Protein AF-A0A955XQ42-F1 (afdb_monomer)

Foldseek 3Di:
DDDDPPDPDQPPDLVPPPADFLDKAFFAFADDDFDPPQDWKKKFKWWFAPVLDTHTPLNQIDTDDGDTGMRTDRDDDDPRQWDWAPLRFTKIKIWIWMWRPPPPSRDDDPPIDIQFTWQKTKMAGQAWADLSRDQQSHTDHHTIDIAGPPFASYHFDAADDAQVADWFDFDPACPNRRQFGWPCVPPFQPSTTTKHFPDPPTHGHNQWTWDFDQDPNDTTTITHGAARFQVSHDPPARWTQRRNRSGTGHSDRTHGDSNHPGDSDNHDHPPPPPPPPPDDDDDDDDDDDDDDDDDDDD

Radius of gyration: 24.77 Å; Cα contacts (8 Å, |Δi|>4): 675; chains: 1; bounding box: 100×75×59 Å

pLDDT: mean 84.46, std 15.92, range [34.16, 97.88]

Sequence (298 aa):
MVLALGGCGDALPPSRYAGEVLFSYPDFVLSRRPDEDVTRPRYAVFFAREDGEPVELASSSRPFRPAVGVLNLFSAPPAEALAVSTGGGRYAVGYLKSYDDLDGDGQRDADEPFLGSATQGFLYAPTPLSAETSPFGKPVPAGYHLIRVPPPCTPTPRGDARCGVTLGDACDDDAPCEGGVCLDENPFWRGGYCAIEATPEACAPETGVRVVIERRGVGQALWLRACTTDADCPTTDPHFCDPALGACYPEDGYELDLDRGGPTVLCEDSEDDGGEPGGGPGGGPPPPPPPPPPPPPD

Solvent-accessible surface area (backbone atoms only — not comparable to full-atom values): 17111 Å² total; per-residue (Å²): 138,84,85,80,82,81,76,77,81,72,80,70,58,83,93,65,74,83,59,68,72,68,39,78,41,71,47,34,30,43,78,65,82,75,58,93,85,56,83,39,49,28,34,30,39,29,22,23,27,95,87,52,66,56,47,71,43,66,92,45,42,40,77,63,64,81,44,76,42,68,53,61,38,59,69,78,80,58,76,86,28,49,47,68,28,96,54,68,24,55,33,33,40,32,35,44,33,28,30,36,32,87,85,67,86,66,59,86,56,93,87,40,54,72,47,14,16,32,60,42,27,35,39,36,18,92,49,67,26,47,33,71,20,26,69,29,59,32,55,37,67,54,44,67,40,61,26,62,49,66,31,58,54,56,56,52,53,66,30,81,40,89,64,80,48,66,52,46,41,70,25,93,47,41,78,84,18,61,85,30,39,40,36,45,90,38,90,59,31,62,69,14,27,14,28,33,61,59,50,97,87,43,74,43,29,54,64,19,20,55,44,73,45,76,53,97,90,41,77,44,47,27,31,33,24,40,32,88,41,46,88,62,28,52,83,91,45,69,32,38,34,20,51,56,61,30,23,45,39,60,64,54,52,43,47,39,37,58,84,35,86,53,82,43,52,74,41,37,76,72,77,76,76,74,68,66,75,85,82,74,88,80,79,73,78,76,80,79,78,79,80,79,80,80,79,82,84,132

Nearest PDB structures (foldseek):
  6d7j-assembly1_C  TM=3.684E-01  e=1.194E+00  Parabacteroides merdae CL03T12C32
  3bga-assembly1_B  TM=4.554E-01  e=2.553E+00  Bacteroides thetaiotaomicron VPI-5482
  2yjl-assembly1_A  TM=3.610E-01  e=2.055E+00  Pseudomonas aeruginosa PAO1
  8rkh-assembly1_A  TM=1.792E-01  e=5.587E-01  Mus musculus
  1du3-assembly2_J  TM=3.092E-01  e=6.782E+00  Homo sapiens

Structure (mmCIF, N/CA/C/O backbone):
data_AF-A0A955XQ42-F1
#
_entry.id   AF-A0A955XQ42-F1
#
loop_
_atom_site.group_PDB
_atom_site.id
_atom_site.type_symbol
_atom_site.label_atom_id
_atom_site.label_alt_id
_atom_site.label_comp_id
_atom_site.label_asym_id
_atom_site.label_entity_id
_atom_site.label_seq_id
_atom_site.pdbx_PDB_ins_code
_atom_site.Cartn_x
_atom_site.Cartn_y
_atom_site.Cartn_z
_atom_site.occupancy
_atom_site.B_iso_or_equiv
_atom_site.auth_seq_id
_atom_site.auth_comp_id
_atom_site.auth_asym_id
_atom_site.auth_atom_id
_atom_site.pdbx_PDB_model_num
ATOM 1 N N . MET A 1 1 ? -45.181 -0.253 33.324 1.00 41.88 1 MET A N 1
ATOM 2 C CA . MET A 1 1 ? -43.791 -0.402 33.796 1.00 41.88 1 MET A CA 1
ATOM 3 C C . MET A 1 1 ? -43.022 -1.072 32.669 1.00 41.88 1 MET A C 1
ATOM 5 O O . MET A 1 1 ? -43.210 -2.256 32.442 1.00 41.88 1 MET A O 1
ATOM 9 N N . VAL A 1 2 ? -42.319 -0.274 31.864 1.00 34.16 2 VAL A N 1
ATOM 10 C CA . VAL A 1 2 ? -41.570 -0.724 30.682 1.00 34.16 2 VAL A CA 1
ATOM 11 C C . VAL A 1 2 ? -40.120 -0.894 31.123 1.00 34.16 2 VAL A C 1
ATOM 13 O O . VAL A 1 2 ? -39.501 0.072 31.559 1.00 34.16 2 VAL A O 1
ATOM 16 N N . LEU A 1 3 ? -39.618 -2.126 31.079 1.00 39.00 3 LEU A N 1
ATOM 17 C CA . LEU A 1 3 ? -38.207 -2.443 31.286 1.00 39.00 3 LEU A CA 1
ATOM 18 C C . LEU A 1 3 ? -37.474 -2.184 29.967 1.00 39.00 3 LEU A C 1
ATOM 20 O O . LEU A 1 3 ? -37.591 -2.964 29.026 1.00 39.00 3 LEU A O 1
ATOM 24 N N . ALA A 1 4 ? -36.759 -1.063 29.899 1.00 39.97 4 ALA A N 1
ATOM 25 C CA . ALA A 1 4 ? -35.754 -0.823 28.876 1.00 39.97 4 ALA A CA 1
ATOM 26 C C . ALA A 1 4 ? -34.504 -1.638 29.242 1.00 39.97 4 ALA A C 1
ATOM 28 O O . ALA A 1 4 ? -33.844 -1.354 30.240 1.00 39.97 4 ALA A O 1
ATOM 29 N N . LEU A 1 5 ? -34.209 -2.678 28.462 1.00 44.16 5 LEU A N 1
ATOM 30 C CA . LEU A 1 5 ? -32.923 -3.366 28.506 1.00 44.16 5 LEU A CA 1
ATOM 31 C C . LEU A 1 5 ? -31.923 -2.516 27.715 1.00 44.16 5 LEU A C 1
ATOM 33 O O . LEU A 1 5 ? -31.896 -2.562 26.488 1.00 44.16 5 LEU A O 1
ATOM 37 N N . GLY A 1 6 ? -31.141 -1.707 28.430 1.00 41.75 6 GLY A N 1
ATOM 38 C CA . GLY A 1 6 ? -29.907 -1.133 27.907 1.00 41.75 6 GLY A CA 1
ATOM 39 C C . GLY A 1 6 ? -28.884 -2.251 27.753 1.00 41.75 6 GLY A C 1
ATOM 40 O O . GLY A 1 6 ? -28.310 -2.704 28.739 1.00 41.75 6 GLY A O 1
ATOM 41 N N . GLY A 1 7 ? -28.711 -2.740 26.528 1.00 34.78 7 GLY A N 1
ATOM 42 C CA . GLY A 1 7 ? -27.580 -3.586 26.178 1.00 34.78 7 GLY A CA 1
ATOM 43 C C . GLY A 1 7 ? -26.381 -2.696 25.892 1.00 34.78 7 GLY A C 1
ATOM 44 O O . GLY A 1 7 ? -26.283 -2.150 24.797 1.00 34.78 7 GLY A O 1
ATOM 45 N N . CYS A 1 8 ? -25.490 -2.540 26.869 1.00 41.53 8 CYS A N 1
ATOM 46 C CA . CYS A 1 8 ? -24.109 -2.172 26.581 1.00 41.53 8 CYS A CA 1
ATOM 47 C C . CYS A 1 8 ? -23.517 -3.332 25.774 1.00 41.53 8 CYS A C 1
ATOM 49 O O . CYS A 1 8 ? -23.544 -4.477 26.229 1.00 41.53 8 CYS A O 1
ATOM 51 N N . GLY A 1 9 ? -23.106 -3.065 24.536 1.00 36.19 9 GLY A N 1
ATOM 52 C CA . GLY A 1 9 ? -22.485 -4.062 23.678 1.00 36.19 9 GLY A CA 1
ATOM 53 C C . GLY A 1 9 ? -21.112 -4.419 24.223 1.00 36.19 9 GLY A C 1
ATOM 54 O O . GLY A 1 9 ? -20.145 -3.739 23.908 1.00 36.19 9 GLY A O 1
ATOM 55 N N . ASP A 1 10 ? -21.031 -5.480 25.025 1.00 45.03 10 ASP A N 1
ATOM 56 C CA . ASP A 1 10 ? -19.756 -6.141 25.292 1.00 45.03 10 ASP A CA 1
ATOM 57 C C . ASP A 1 10 ? -19.131 -6.511 23.942 1.00 45.03 10 ASP A C 1
ATOM 59 O O . ASP A 1 10 ? -19.760 -7.201 23.127 1.00 45.03 10 ASP A O 1
ATOM 63 N N . ALA A 1 11 ? -17.902 -6.052 23.700 1.00 42.03 11 ALA A N 1
ATOM 64 C CA . ALA A 1 11 ? -17.116 -6.462 22.549 1.00 42.03 11 ALA A CA 1
ATOM 65 C C . ALA A 1 11 ? -17.050 -7.996 22.540 1.00 42.03 11 ALA A C 1
ATOM 67 O O . ALA A 1 11 ? -16.462 -8.628 23.422 1.00 42.03 11 ALA A O 1
ATOM 68 N N . LEU A 1 12 ? -17.731 -8.615 21.571 1.00 46.03 12 LEU A N 1
ATOM 69 C CA . LEU A 1 12 ? -17.752 -10.066 21.442 1.00 46.03 12 LEU A CA 1
ATOM 70 C C . LEU A 1 12 ? -16.303 -10.572 21.375 1.00 46.03 12 LEU A C 1
ATOM 72 O O . LEU A 1 12 ? -15.505 -10.017 20.615 1.00 46.03 12 LEU A O 1
ATOM 76 N N . PRO A 1 13 ? -15.943 -11.634 22.122 1.00 50.16 13 PRO A N 1
ATOM 77 C CA . PRO A 1 13 ? -14.609 -12.205 22.032 1.00 50.16 13 PRO A CA 1
ATOM 78 C C . PRO A 1 13 ? -14.318 -12.572 20.567 1.00 50.16 13 PRO A C 1
ATOM 80 O O . PRO A 1 13 ? -15.220 -13.068 19.884 1.00 50.16 13 PRO A O 1
ATOM 83 N N . PRO A 1 14 ? -13.081 -12.383 20.070 1.00 51.69 14 PRO A N 1
ATOM 84 C CA . PRO A 1 14 ? -12.730 -12.551 18.654 1.00 51.69 14 PRO A CA 1
ATOM 85 C C . PRO A 1 14 ? -13.053 -13.943 18.082 1.00 51.69 14 PRO A C 1
ATOM 87 O O . PRO A 1 14 ? -13.132 -14.107 16.872 1.00 51.69 14 PRO A O 1
ATOM 90 N N . SER A 1 15 ? -13.318 -14.939 18.933 1.00 45.50 15 SER A N 1
ATOM 91 C CA . SER A 1 15 ? -13.820 -16.262 18.545 1.00 45.50 15 SER A CA 1
ATOM 92 C C . SER A 1 15 ? -15.306 -16.310 18.147 1.00 45.50 15 SER A C 1
ATOM 94 O O . SER A 1 15 ? -15.791 -17.381 17.787 1.00 45.50 15 SER A O 1
ATOM 96 N N . ARG A 1 16 ? -16.052 -15.197 18.229 1.00 52.09 16 ARG A N 1
ATOM 97 C CA . ARG A 1 16 ? -17.489 -15.125 17.897 1.00 52.09 16 ARG A CA 1
ATOM 98 C C . ARG A 1 16 ? -17.851 -14.187 16.746 1.00 52.09 16 ARG A C 1
ATOM 100 O O . ARG A 1 16 ? -19.025 -14.145 16.383 1.00 52.09 16 ARG A O 1
ATOM 107 N N . TYR A 1 17 ? -16.893 -13.491 16.135 1.00 55.53 17 TYR A N 1
ATOM 108 C CA . TYR A 1 17 ? -17.148 -12.866 14.836 1.00 55.53 17 TYR A CA 1
ATOM 109 C C . TYR A 1 17 ? -17.163 -13.965 13.763 1.00 55.53 17 TYR A C 1
ATOM 111 O O . TYR A 1 17 ? -16.128 -14.403 13.277 1.00 55.53 17 TYR A O 1
ATOM 119 N N . ALA A 1 18 ? -18.366 -14.461 13.467 1.00 57.19 18 ALA A N 1
ATOM 120 C CA . ALA A 1 18 ? -18.658 -15.491 12.469 1.00 57.19 18 ALA A CA 1
ATOM 121 C C . ALA A 1 18 ? -19.250 -14.868 11.190 1.00 57.19 18 ALA A C 1
ATOM 123 O O . ALA A 1 18 ? -20.275 -15.322 10.683 1.00 57.19 18 ALA A O 1
ATOM 124 N N . GLY A 1 19 ? -18.654 -13.766 10.727 1.00 77.12 19 GLY A N 1
ATOM 125 C CA . GLY A 1 19 ? -18.989 -13.168 9.436 1.00 77.12 19 GLY A CA 1
ATOM 126 C C . GLY A 1 19 ? -18.302 -13.903 8.287 1.00 77.12 19 GLY A C 1
ATOM 127 O O . GLY A 1 19 ? -17.343 -14.647 8.498 1.00 77.12 19 GLY A O 1
ATOM 128 N N . GLU A 1 20 ? -18.780 -13.673 7.067 1.00 90.44 20 GLU A N 1
ATOM 129 C CA . GLU A 1 20 ? -18.015 -14.013 5.870 1.00 90.44 20 GLU A CA 1
ATOM 130 C C . GLU A 1 20 ? -16.706 -13.216 5.882 1.00 90.44 20 GLU A C 1
ATOM 132 O O . GLU A 1 20 ? -16.701 -12.010 6.135 1.00 90.44 20 GLU A O 1
ATOM 137 N N . VAL A 1 21 ? -15.586 -13.905 5.675 1.00 92.06 21 VAL A N 1
ATOM 138 C CA . VAL A 1 21 ? -14.292 -13.239 5.566 1.00 92.06 21 VAL A CA 1
ATOM 139 C C . VAL A 1 21 ? -14.268 -12.501 4.234 1.00 92.06 21 VAL A C 1
ATOM 141 O O . VAL A 1 21 ? -14.345 -13.128 3.182 1.00 92.06 21 VAL A O 1
ATOM 144 N N . LEU A 1 22 ? -14.162 -11.175 4.284 1.00 94.44 22 LEU A N 1
ATOM 145 C CA . LEU A 1 22 ? -14.036 -10.337 3.091 1.00 94.44 22 LEU A CA 1
ATOM 146 C C . LEU A 1 22 ? -12.595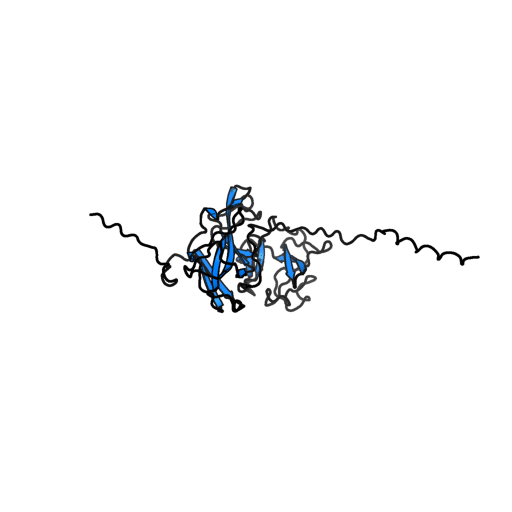 -10.299 2.587 1.00 94.44 22 LEU A C 1
ATOM 148 O O . LEU A 1 22 ? -12.361 -10.054 1.407 1.00 94.44 22 LEU A O 1
ATOM 152 N N . PHE A 1 23 ? -11.637 -10.500 3.493 1.00 93.62 23 PHE A N 1
ATOM 153 C CA . PHE A 1 23 ? -10.218 -10.502 3.185 1.00 93.62 23 PHE A CA 1
ATOM 154 C C . PHE A 1 23 ? -9.430 -11.290 4.230 1.00 93.62 23 PHE A C 1
ATOM 156 O O . PHE A 1 23 ? -9.661 -11.128 5.431 1.00 93.62 23 PHE A O 1
ATOM 163 N N . SER A 1 24 ? -8.483 -12.1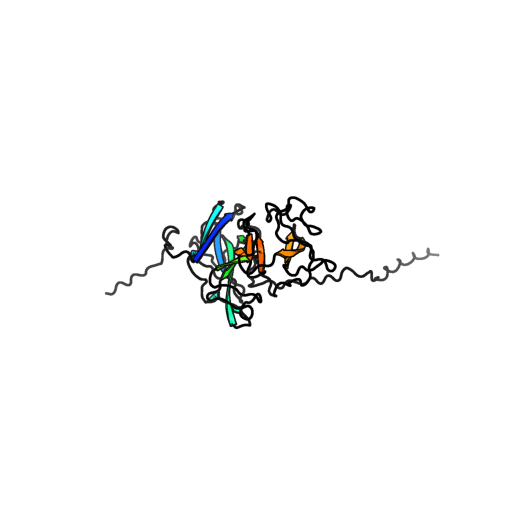06 3.775 1.00 90.81 24 SER A N 1
ATOM 164 C CA . SER A 1 24 ? -7.525 -12.815 4.623 1.00 90.81 24 SER A CA 1
ATOM 165 C C . SER A 1 24 ? -6.119 -12.449 4.198 1.00 90.81 24 SER A C 1
ATOM 167 O O . SER A 1 24 ? -5.806 -12.520 3.014 1.00 90.81 24 SER A O 1
ATOM 169 N N . TYR A 1 25 ? -5.269 -12.144 5.171 1.00 83.44 25 TYR A N 1
ATOM 170 C CA . TYR A 1 25 ? -3.847 -11.954 4.944 1.00 83.44 25 TYR A CA 1
ATOM 171 C C . TYR A 1 25 ? -3.026 -12.908 5.813 1.00 83.44 25 TYR A C 1
ATOM 173 O O . TYR A 1 25 ? -3.110 -12.796 7.043 1.00 83.44 25 TYR A O 1
ATOM 181 N N . PRO A 1 26 ? -2.289 -13.864 5.224 1.00 76.69 26 PRO A N 1
ATOM 182 C CA . PRO A 1 26 ? -1.415 -14.758 5.969 1.00 76.69 26 PRO A CA 1
ATOM 183 C C . PRO A 1 26 ? -0.122 -14.061 6.409 1.00 76.69 26 PRO A C 1
ATOM 185 O O . PRO A 1 26 ? 0.256 -13.018 5.898 1.00 76.69 26 PRO A O 1
ATOM 188 N N . ASP A 1 27 ? 0.562 -14.668 7.372 1.00 63.97 27 ASP A N 1
ATOM 189 C CA . ASP A 1 27 ? 1.948 -14.364 7.721 1.00 63.97 27 ASP A CA 1
ATOM 190 C C . ASP A 1 27 ? 2.273 -12.918 8.149 1.00 63.97 27 ASP A C 1
ATOM 192 O O . ASP A 1 27 ? 3.390 -12.441 7.956 1.00 63.97 27 ASP A O 1
ATOM 196 N N . PHE A 1 28 ? 1.348 -12.223 8.827 1.00 69.62 28 PHE A N 1
ATOM 197 C CA . PHE A 1 28 ? 1.694 -10.949 9.476 1.00 69.62 28 PHE A CA 1
ATOM 198 C C . PHE A 1 28 ? 2.665 -11.188 10.644 1.00 69.62 28 PHE A C 1
ATOM 200 O O . PHE A 1 28 ? 2.448 -12.089 11.460 1.00 69.62 28 PHE A O 1
ATOM 207 N N . VAL A 1 29 ? 3.721 -10.376 10.740 1.00 65.56 29 VAL A N 1
ATOM 208 C CA . VAL A 1 29 ? 4.765 -10.465 11.766 1.00 65.56 29 VAL A CA 1
ATOM 209 C C . VAL A 1 29 ? 4.740 -9.225 12.654 1.00 65.56 29 VAL A C 1
ATOM 211 O O . VAL A 1 29 ? 4.920 -8.087 12.229 1.00 65.56 29 VAL A O 1
ATOM 214 N N . LEU A 1 30 ? 4.586 -9.461 13.950 1.00 66.62 30 LEU A N 1
ATOM 215 C CA . LEU A 1 30 ? 4.751 -8.436 14.975 1.00 66.62 30 LEU A CA 1
ATOM 216 C C . LEU A 1 30 ? 6.184 -8.514 15.513 1.00 66.62 30 LEU A C 1
ATOM 218 O O . LEU A 1 30 ? 6.473 -9.343 16.380 1.00 66.62 30 LEU A O 1
ATOM 222 N N . SER A 1 31 ? 7.094 -7.726 14.932 1.00 65.00 31 SER A N 1
ATOM 223 C CA . SER A 1 31 ? 8.542 -7.968 15.025 1.00 65.00 31 SER A CA 1
ATOM 224 C C . SER A 1 31 ? 9.195 -7.476 16.318 1.00 65.00 31 SER A C 1
ATOM 226 O O . SER A 1 31 ? 10.198 -8.056 16.745 1.00 65.00 31 SER A O 1
ATOM 228 N N . ARG A 1 32 ? 8.626 -6.469 16.995 1.00 71.44 32 ARG A N 1
ATOM 229 C CA . ARG A 1 32 ? 9.173 -5.930 18.252 1.00 71.44 32 ARG A CA 1
ATOM 230 C C . ARG A 1 32 ? 8.192 -5.997 19.403 1.00 71.44 32 ARG A C 1
ATOM 232 O O . ARG A 1 32 ? 6.985 -5.881 19.231 1.00 71.44 32 ARG A O 1
ATOM 239 N N . ARG A 1 33 ? 8.724 -6.201 20.609 1.00 72.62 33 ARG A N 1
ATOM 240 C CA . ARG A 1 33 ? 7.949 -5.910 21.813 1.00 72.62 33 ARG A CA 1
ATOM 241 C C . ARG A 1 33 ? 7.851 -4.391 21.948 1.00 72.62 33 ARG A C 1
ATOM 243 O O . ARG A 1 33 ? 8.863 -3.738 21.711 1.00 72.62 33 ARG A O 1
ATOM 250 N N . PRO A 1 34 ? 6.681 -3.867 22.327 1.00 78.25 34 PRO A N 1
ATOM 251 C CA . PRO A 1 34 ? 6.553 -2.475 22.726 1.00 78.25 34 PRO A CA 1
ATOM 252 C C . PRO A 1 34 ? 7.477 -2.137 23.898 1.00 78.25 34 PRO A C 1
ATOM 254 O O . PRO A 1 34 ? 7.915 -3.045 24.619 1.00 78.25 34 PRO A O 1
ATOM 257 N N . ASP A 1 35 ? 7.739 -0.844 24.077 1.00 82.75 35 ASP A N 1
ATOM 258 C CA . ASP A 1 35 ? 8.504 -0.315 25.205 1.00 82.75 35 ASP A CA 1
ATOM 259 C C . ASP A 1 35 ? 7.877 -0.696 26.559 1.00 82.75 35 ASP A C 1
ATOM 261 O O . ASP A 1 35 ? 6.704 -1.065 26.653 1.00 82.75 35 ASP A O 1
ATOM 265 N N . GLU A 1 36 ? 8.677 -0.657 27.631 1.00 82.44 36 GLU A N 1
ATOM 266 C CA . GLU A 1 36 ? 8.251 -1.110 28.968 1.00 82.44 36 GLU A CA 1
ATOM 267 C C . GLU A 1 36 ? 7.104 -0.278 29.568 1.00 82.44 36 GLU A C 1
ATOM 269 O O . GLU A 1 36 ? 6.421 -0.750 30.479 1.00 82.44 36 GLU A O 1
ATOM 274 N N . ASP A 1 37 ? 6.900 0.947 29.087 1.00 87.25 37 ASP A N 1
ATOM 275 C CA . ASP A 1 37 ? 5.814 1.841 29.486 1.00 87.25 37 ASP A CA 1
ATOM 276 C C . ASP A 1 37 ? 4.496 1.570 28.745 1.00 87.25 37 ASP A C 1
ATOM 278 O O . ASP A 1 37 ? 3.450 2.036 29.197 1.00 87.25 37 ASP A O 1
ATOM 282 N N . VAL A 1 38 ? 4.516 0.760 27.682 1.00 87.81 38 VAL A N 1
ATOM 283 C CA . VAL A 1 38 ? 3.316 0.347 26.951 1.00 87.81 38 VAL A CA 1
ATOM 284 C C . VAL A 1 38 ? 2.593 -0.759 27.713 1.00 87.81 38 VAL A C 1
ATOM 286 O O . VAL A 1 38 ? 3.099 -1.871 27.899 1.00 87.81 38 VAL A O 1
ATOM 289 N N . THR A 1 39 ? 1.367 -0.476 28.146 1.00 90.31 39 THR A N 1
ATOM 290 C CA . THR A 1 39 ? 0.673 -1.338 29.118 1.00 90.31 39 THR A CA 1
ATOM 291 C C . THR A 1 39 ? -0.246 -2.370 28.470 1.00 90.31 39 THR A C 1
ATOM 293 O O . THR A 1 39 ? -0.328 -3.513 28.935 1.00 90.31 39 THR A O 1
ATOM 296 N N . ARG A 1 40 ? -0.941 -1.993 27.395 1.00 93.44 40 ARG A N 1
ATOM 297 C CA . ARG A 1 40 ? -1.947 -2.795 26.691 1.00 93.44 40 ARG A CA 1
ATOM 298 C C . ARG A 1 40 ? -1.826 -2.560 25.184 1.00 93.44 40 ARG A C 1
ATOM 300 O O . ARG A 1 40 ? -2.728 -2.021 24.550 1.00 93.44 40 ARG A O 1
ATOM 307 N N . PRO A 1 41 ? -0.735 -3.038 24.572 1.00 92.94 41 PRO A N 1
ATOM 308 C CA . PRO A 1 41 ? -0.536 -2.874 23.144 1.00 92.94 41 PRO A CA 1
ATOM 309 C C . PRO A 1 41 ? -1.605 -3.632 22.356 1.00 92.94 41 PRO A C 1
ATOM 311 O O . PRO A 1 41 ? -1.872 -4.821 22.590 1.00 92.94 41 PRO A O 1
ATOM 314 N N . ARG A 1 42 ? -2.177 -2.958 21.367 1.00 93.94 42 ARG A N 1
ATOM 315 C CA . ARG A 1 42 ? -3.130 -3.513 20.407 1.00 93.94 42 ARG A CA 1
ATOM 316 C C . ARG A 1 42 ? -2.728 -3.153 18.996 1.00 93.94 42 ARG A C 1
ATOM 318 O O . ARG A 1 42 ? -1.863 -2.312 18.779 1.00 93.94 42 ARG A O 1
ATOM 325 N N . TYR A 1 43 ? -3.353 -3.811 18.034 1.00 93.31 43 TYR A N 1
ATOM 326 C CA . TYR A 1 43 ? -3.312 -3.399 16.642 1.00 93.31 43 TYR A CA 1
ATOM 327 C C . TYR A 1 43 ? -4.690 -3.534 16.006 1.00 93.31 43 TYR A C 1
ATOM 329 O O . TYR A 1 43 ? -5.467 -4.419 16.369 1.00 93.31 43 TYR A O 1
ATOM 337 N N . ALA A 1 44 ? -4.975 -2.663 15.047 1.00 94.69 44 ALA A N 1
ATOM 338 C CA . ALA A 1 44 ? -6.193 -2.672 14.250 1.00 94.69 44 ALA A CA 1
ATOM 339 C C . ALA A 1 44 ? -5.911 -2.084 12.861 1.00 94.69 44 ALA A C 1
ATOM 341 O O . ALA A 1 44 ? -4.858 -1.490 12.614 1.00 94.69 44 ALA A O 1
ATOM 342 N N . VAL A 1 45 ? -6.856 -2.259 11.942 1.00 95.25 45 VAL A N 1
ATOM 343 C CA . VAL A 1 45 ? -6.870 -1.542 10.669 1.00 95.25 45 VAL A CA 1
ATOM 344 C C . VAL A 1 45 ? -7.510 -0.179 10.883 1.00 95.25 45 VAL A C 1
ATOM 346 O O . VAL A 1 45 ? -8.633 -0.081 11.369 1.00 95.25 45 VAL A O 1
ATOM 349 N N . PHE A 1 46 ? -6.800 0.859 10.472 1.00 96.31 46 PHE A N 1
ATOM 350 C CA . PHE A 1 46 ? -7.225 2.249 10.516 1.00 96.31 46 PHE A CA 1
ATOM 351 C C . PHE A 1 46 ? -7.324 2.777 9.093 1.00 96.31 46 PHE A C 1
ATOM 353 O O . PHE A 1 46 ? -6.369 2.642 8.337 1.00 96.31 46 PHE A O 1
ATOM 360 N N . PHE A 1 47 ? -8.443 3.377 8.709 1.00 96.44 47 PHE A N 1
ATOM 361 C CA . PHE A 1 47 ? -8.609 3.978 7.389 1.00 96.44 47 PHE A CA 1
ATOM 362 C C . PHE A 1 47 ? -8.290 5.468 7.421 1.00 96.44 47 PHE A C 1
ATOM 364 O O . PHE A 1 47 ? -8.798 6.183 8.285 1.00 96.44 47 PHE A O 1
ATOM 371 N N . ALA A 1 48 ? -7.460 5.931 6.483 1.00 94.12 48 ALA A N 1
ATOM 372 C CA . ALA A 1 48 ? -7.173 7.353 6.320 1.00 94.12 48 ALA A CA 1
ATOM 373 C C . ALA A 1 48 ? -8.443 8.130 5.970 1.00 94.12 48 ALA A C 1
ATOM 375 O O . ALA A 1 48 ? -9.351 7.629 5.302 1.00 94.12 48 ALA A O 1
ATOM 376 N N . ARG A 1 49 ? -8.459 9.389 6.398 1.00 92.31 49 ARG A N 1
ATOM 377 C CA . ARG A 1 49 ? -9.504 10.363 6.099 1.00 92.31 49 ARG A CA 1
ATOM 378 C C . ARG A 1 49 ? -8.874 11.659 5.621 1.00 92.31 49 ARG A C 1
ATOM 380 O O . ARG A 1 49 ? -7.728 11.960 5.941 1.00 92.31 49 ARG A O 1
ATOM 387 N N . GLU A 1 50 ? -9.660 12.451 4.903 1.00 86.25 50 GLU A N 1
ATOM 388 C CA . GLU A 1 50 ? -9.237 13.768 4.416 1.00 86.25 50 GLU A CA 1
ATOM 389 C C . GLU A 1 50 ? -8.969 14.771 5.550 1.00 86.25 50 GLU A C 1
ATOM 391 O O . GLU A 1 50 ? -8.173 15.688 5.373 1.00 86.25 50 GLU A O 1
ATOM 396 N N . ASP A 1 51 ? -9.601 14.599 6.717 1.00 87.12 51 ASP A N 1
ATOM 397 C CA . ASP A 1 51 ? -9.374 15.440 7.900 1.00 87.12 51 ASP A CA 1
ATOM 398 C C . ASP A 1 51 ? -8.151 15.014 8.734 1.00 87.12 51 ASP A C 1
ATOM 400 O O . ASP A 1 51 ? -7.834 15.670 9.724 1.00 87.12 51 ASP A O 1
ATOM 404 N N . GLY A 1 52 ? -7.447 13.953 8.323 1.00 87.31 52 GLY A N 1
ATOM 405 C CA . GLY A 1 52 ? -6.214 13.467 8.943 1.00 87.31 52 GLY A CA 1
ATOM 406 C C . GLY A 1 52 ? -6.405 12.536 10.144 1.00 87.31 52 GLY A C 1
ATOM 407 O O . GLY A 1 52 ? -5.458 11.837 10.503 1.00 87.31 52 GLY A O 1
ATOM 408 N N . GLU A 1 53 ? -7.607 12.463 10.723 1.00 90.81 53 GLU A N 1
ATOM 409 C CA . GLU A 1 53 ? -7.905 11.587 11.862 1.00 90.81 53 GLU A CA 1
ATOM 410 C C . GLU A 1 53 ? -8.416 10.230 11.378 1.00 90.81 53 GLU A C 1
ATOM 412 O O . GLU A 1 53 ? -9.548 10.142 10.912 1.00 90.81 53 GLU A O 1
ATOM 417 N N . PRO A 1 54 ? -7.637 9.144 11.444 1.00 94.00 54 PRO A N 1
ATOM 418 C CA . PRO A 1 54 ? -8.057 7.886 10.846 1.00 94.00 54 PRO A CA 1
ATOM 419 C C . PRO A 1 54 ? -9.250 7.247 11.580 1.00 94.00 54 PRO A C 1
ATOM 421 O O . PRO A 1 54 ? -9.381 7.371 12.795 1.00 94.00 54 PRO A O 1
ATOM 424 N N . VAL A 1 55 ? -10.088 6.491 10.861 1.00 95.00 55 VAL A N 1
ATOM 425 C CA . VAL A 1 55 ? -11.178 5.705 11.476 1.00 95.00 55 VAL A CA 1
ATOM 426 C C . VAL A 1 55 ? -10.727 4.277 11.728 1.00 95.00 55 VAL A C 1
ATOM 428 O O . VAL A 1 55 ? -10.304 3.583 10.802 1.00 95.00 55 VAL A O 1
ATOM 431 N N . GLU A 1 56 ? -10.872 3.803 12.959 1.00 95.62 56 GLU A N 1
ATOM 432 C CA . GLU A 1 56 ? -10.633 2.403 13.290 1.00 95.62 56 GLU A CA 1
ATOM 433 C C . GLU A 1 56 ? -11.719 1.486 12.705 1.00 95.62 56 GLU A C 1
ATOM 435 O O . GLU A 1 56 ? -12.922 1.710 12.850 1.00 95.62 56 GLU A O 1
ATOM 440 N N . LEU A 1 57 ? -11.304 0.372 12.106 1.00 95.38 57 LEU A N 1
ATOM 441 C CA . LEU A 1 57 ? -12.175 -0.768 11.861 1.00 95.38 57 LEU A CA 1
ATOM 442 C C . LEU A 1 57 ? -12.207 -1.647 13.113 1.00 95.38 57 LEU A C 1
ATOM 444 O O . LEU A 1 57 ? -11.504 -2.656 13.171 1.00 95.38 57 LEU A O 1
ATOM 448 N N . ALA A 1 58 ? -13.051 -1.310 14.088 1.00 92.12 58 ALA A N 1
ATOM 449 C CA . ALA A 1 58 ? -13.089 -1.965 15.406 1.00 92.12 58 ALA A CA 1
ATOM 450 C C . ALA A 1 58 ? -13.122 -3.511 15.352 1.00 92.12 58 ALA A C 1
ATOM 452 O O . ALA A 1 58 ? -12.487 -4.199 16.150 1.00 92.12 58 ALA A O 1
ATOM 453 N N . SER A 1 59 ? -13.793 -4.101 14.351 1.00 90.69 59 SER A N 1
ATOM 454 C CA . SER A 1 59 ? -13.834 -5.567 14.160 1.00 90.69 59 SER A CA 1
ATOM 455 C C . SER A 1 59 ? -12.458 -6.223 13.920 1.00 90.69 59 SER A C 1
ATOM 457 O O . SER A 1 59 ? -12.289 -7.430 14.139 1.00 90.69 59 SER A O 1
ATOM 459 N N . SER A 1 60 ? -11.464 -5.436 13.506 1.00 92.56 60 SER A N 1
ATOM 460 C CA . SER A 1 60 ? -10.083 -5.858 13.265 1.00 92.56 60 SER A CA 1
ATOM 461 C C . SER A 1 60 ? -9.172 -5.727 14.490 1.00 92.56 60 SER A C 1
ATOM 463 O O . SER A 1 60 ? -8.085 -6.294 14.466 1.00 92.56 60 SER A O 1
ATOM 465 N N . SER A 1 61 ? -9.611 -5.063 15.566 1.00 93.06 61 SER A N 1
ATOM 466 C CA . SER A 1 61 ? -8.787 -4.833 16.757 1.00 93.06 61 SER A CA 1
ATOM 467 C C . SER A 1 61 ? -8.408 -6.125 17.471 1.00 93.06 61 SER A C 1
ATOM 469 O O . SER A 1 61 ? -9.258 -6.974 17.774 1.00 93.06 61 SER A O 1
ATOM 471 N N . ARG A 1 62 ? -7.121 -6.289 17.777 1.00 91.06 62 ARG A N 1
ATOM 472 C CA . ARG A 1 62 ? -6.580 -7.454 18.480 1.00 91.06 62 ARG A CA 1
ATOM 473 C C . ARG A 1 62 ? -5.517 -7.027 19.495 1.00 91.06 62 ARG A C 1
ATOM 475 O O . ARG A 1 62 ? -4.749 -6.106 19.225 1.00 91.06 62 ARG A O 1
ATOM 482 N N . PRO A 1 63 ? -5.400 -7.739 20.631 1.00 90.94 63 PRO A N 1
ATOM 483 C CA . PRO A 1 63 ? -4.236 -7.611 21.496 1.00 90.94 63 PRO A CA 1
ATOM 484 C C . PRO A 1 63 ? -2.959 -7.938 20.725 1.00 90.94 63 PRO A C 1
ATOM 486 O O . PRO A 1 63 ? -2.899 -8.944 20.008 1.00 90.94 63 PRO A O 1
ATOM 489 N N . PHE A 1 64 ? -1.927 -7.129 20.920 1.00 87.25 64 PHE A N 1
ATOM 490 C CA . PHE A 1 64 ? -0.621 -7.370 20.338 1.00 87.25 64 PHE A CA 1
ATOM 491 C C . PHE A 1 64 ? -0.001 -8.632 20.944 1.00 87.25 64 PHE A C 1
ATOM 493 O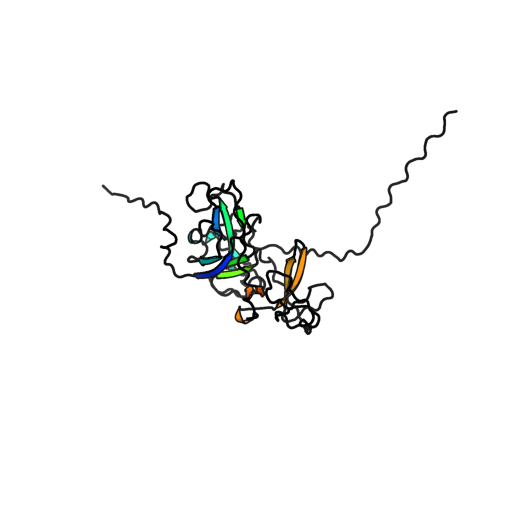 O . PHE A 1 64 ? 0.090 -8.793 22.164 1.00 87.25 64 PHE A O 1
ATOM 500 N N . ARG A 1 65 ? 0.417 -9.563 20.086 1.00 82.81 65 ARG A N 1
ATOM 501 C CA . ARG A 1 65 ? 1.104 -10.795 20.486 1.00 82.81 65 ARG A CA 1
ATOM 502 C C . ARG A 1 65 ? 2.173 -11.108 19.448 1.00 82.81 65 ARG A C 1
ATOM 504 O O . ARG A 1 65 ? 1.779 -11.454 18.341 1.00 82.81 65 ARG A O 1
ATOM 511 N N . PRO A 1 66 ? 3.474 -11.036 19.785 1.00 75.81 66 PRO A N 1
ATOM 512 C CA . PRO A 1 66 ? 4.540 -11.439 18.873 1.00 75.81 66 PRO A CA 1
ATOM 513 C C . PRO A 1 66 ? 4.282 -12.854 18.350 1.00 75.81 66 PRO A C 1
ATOM 515 O O . PRO A 1 66 ? 4.377 -13.828 19.099 1.00 75.81 66 PRO A O 1
ATOM 518 N N . ALA A 1 67 ? 3.858 -12.951 17.096 1.00 75.12 67 ALA A N 1
ATOM 519 C CA . ALA A 1 67 ? 3.467 -14.187 16.444 1.00 75.12 67 ALA A CA 1
ATOM 520 C C . ALA A 1 67 ? 3.365 -13.953 14.938 1.00 75.12 67 ALA A C 1
ATOM 522 O O . ALA A 1 67 ? 3.181 -12.823 14.490 1.00 75.12 67 ALA A O 1
ATOM 523 N N . VAL A 1 68 ? 3.445 -15.057 14.201 1.00 75.69 68 VAL A N 1
ATOM 524 C CA . VAL A 1 68 ? 2.978 -15.145 12.821 1.00 75.69 68 VAL A CA 1
ATOM 525 C C . VAL A 1 68 ? 1.506 -15.537 12.872 1.00 75.69 68 VAL A C 1
ATOM 527 O O . VAL A 1 68 ? 1.140 -16.458 13.613 1.00 75.69 68 VAL A O 1
ATOM 530 N N . GLY A 1 69 ? 0.647 -14.842 12.136 1.00 81.19 69 GLY A N 1
ATOM 531 C CA . GLY A 1 69 ? -0.780 -15.141 12.134 1.00 81.19 69 GLY A CA 1
ATOM 532 C C . GLY A 1 69 ? -1.482 -14.740 10.849 1.00 81.19 69 GLY A C 1
ATOM 533 O O . GLY A 1 69 ? -0.868 -14.242 9.915 1.00 81.19 69 GLY A O 1
ATOM 534 N N . VAL A 1 70 ? -2.797 -14.956 10.829 1.00 85.25 70 VAL A N 1
ATOM 535 C CA . VAL A 1 70 ? -3.670 -14.512 9.739 1.00 85.25 70 VAL A CA 1
ATOM 536 C C . VAL A 1 70 ? -4.517 -13.346 10.234 1.00 85.25 70 VAL A C 1
ATOM 538 O O . VAL A 1 70 ? -5.218 -13.479 11.244 1.00 85.25 70 VAL A O 1
ATOM 541 N N . LEU A 1 71 ? -4.484 -12.221 9.522 1.00 87.75 71 LEU A N 1
ATOM 542 C CA . LEU A 1 71 ? -5.421 -11.121 9.726 1.00 87.75 71 LEU A CA 1
ATOM 543 C C . LEU A 1 71 ? -6.647 -11.350 8.840 1.00 87.75 71 LEU A C 1
ATOM 545 O O . LEU A 1 71 ? -6.539 -11.384 7.619 1.00 87.75 71 LEU A O 1
ATOM 549 N N . ASN A 1 72 ? -7.818 -11.489 9.458 1.00 91.12 72 ASN A N 1
ATOM 550 C CA . ASN A 1 72 ? -9.089 -11.592 8.743 1.00 91.12 72 ASN A CA 1
ATOM 551 C C . ASN A 1 72 ? -9.893 -10.305 8.922 1.00 91.12 72 ASN A C 1
ATOM 553 O O . ASN A 1 72 ? -10.122 -9.873 10.057 1.00 91.12 72 ASN A O 1
ATOM 557 N N . LEU A 1 73 ? -10.358 -9.740 7.810 1.00 92.69 73 LEU A N 1
ATOM 558 C CA . LEU A 1 73 ? -11.285 -8.614 7.777 1.00 92.69 73 LEU A CA 1
ATOM 559 C C . LEU A 1 73 ? -12.678 -9.133 7.420 1.00 92.69 73 LEU A C 1
ATOM 561 O O . LEU A 1 73 ? -12.862 -9.842 6.432 1.00 92.69 73 LEU A O 1
ATOM 565 N N . PHE A 1 74 ? -13.658 -8.782 8.246 1.00 93.12 74 PHE A N 1
ATOM 566 C CA . PHE A 1 74 ? -15.034 -9.293 8.157 1.00 93.12 74 PHE A CA 1
ATOM 567 C C . PHE A 1 74 ? -16.055 -8.216 7.781 1.00 93.12 74 PHE A C 1
ATOM 569 O O . PHE A 1 74 ? -17.220 -8.518 7.542 1.00 93.12 74 PHE A O 1
ATOM 576 N N . SER A 1 75 ? -15.627 -6.958 7.760 1.00 94.81 75 SER A N 1
ATOM 577 C CA . SER A 1 75 ? -16.487 -5.800 7.558 1.00 94.81 75 SER A CA 1
ATOM 578 C C . SER A 1 75 ? -15.816 -4.855 6.582 1.00 94.81 75 SER A C 1
ATOM 580 O O . SER A 1 75 ? -14.600 -4.700 6.628 1.00 94.81 75 SER A O 1
ATOM 582 N N . ALA A 1 76 ? -16.615 -4.224 5.726 1.00 96.56 76 ALA A N 1
ATOM 583 C CA . ALA A 1 76 ? -16.162 -3.110 4.908 1.00 96.56 76 ALA A CA 1
ATOM 584 C C . ALA A 1 76 ? -15.733 -1.920 5.793 1.00 96.56 76 ALA A C 1
ATOM 586 O O . ALA A 1 76 ? -16.170 -1.830 6.948 1.00 96.56 76 ALA A O 1
ATOM 587 N N . PRO A 1 77 ? -14.937 -0.976 5.260 1.00 96.38 77 PRO A N 1
ATOM 588 C CA . PRO A 1 77 ? -14.662 0.280 5.938 1.00 96.38 77 PRO A CA 1
ATOM 589 C C . PRO A 1 77 ? -15.971 1.035 6.216 1.00 96.38 77 PRO A C 1
ATOM 591 O O . PRO A 1 77 ? -16.917 0.939 5.421 1.00 96.38 77 PRO A O 1
ATOM 594 N N . PRO A 1 78 ? -16.037 1.807 7.310 1.00 93.94 78 PRO A N 1
ATOM 595 C CA . PRO A 1 78 ? -17.194 2.643 7.594 1.00 93.94 78 PRO A CA 1
ATOM 596 C C . PRO A 1 78 ? -17.371 3.718 6.507 1.00 93.94 78 PRO A C 1
ATOM 598 O O . PRO A 1 78 ? -16.440 4.056 5.774 1.00 93.94 78 PRO A O 1
ATOM 601 N N . ALA A 1 79 ? -18.589 4.241 6.346 1.00 94.56 79 ALA A N 1
ATOM 602 C CA . ALA A 1 79 ? -18.924 5.093 5.202 1.00 94.56 79 ALA A CA 1
ATOM 603 C C . ALA A 1 79 ? -18.119 6.404 5.176 1.00 94.56 79 ALA A C 1
ATOM 605 O O . ALA A 1 79 ? -17.797 6.901 4.098 1.00 94.56 79 ALA A O 1
ATOM 606 N N . GLU A 1 80 ? -17.788 6.924 6.353 1.00 94.06 80 GLU A N 1
ATOM 607 C CA . GLU A 1 80 ? -16.956 8.098 6.612 1.00 94.06 80 GLU A CA 1
ATOM 608 C C . GLU A 1 80 ? -15.466 7.900 6.290 1.00 94.06 80 GLU A C 1
ATOM 610 O O . GLU A 1 80 ? -14.736 8.885 6.197 1.00 94.06 80 GLU A O 1
ATOM 615 N N . ALA A 1 81 ? -15.022 6.654 6.099 1.00 95.06 81 ALA A N 1
ATOM 616 C CA . ALA A 1 81 ? -13.672 6.320 5.646 1.00 95.06 81 ALA A CA 1
ATOM 617 C C . ALA A 1 81 ? -13.562 6.214 4.113 1.00 95.06 81 ALA A C 1
ATOM 619 O O . ALA A 1 81 ? -12.469 6.027 3.582 1.00 95.06 81 ALA A O 1
ATOM 620 N N . LEU A 1 82 ? -14.685 6.291 3.386 1.00 96.31 82 LEU A N 1
ATOM 621 C CA . LEU A 1 82 ? -14.686 6.218 1.927 1.00 96.31 82 LEU A CA 1
ATOM 622 C C . LEU A 1 82 ? -14.439 7.602 1.319 1.00 96.31 82 LEU A C 1
ATOM 624 O O . LEU A 1 82 ? -15.334 8.449 1.317 1.00 96.31 82 LEU A O 1
ATOM 628 N N . ALA A 1 83 ? -13.263 7.779 0.728 1.00 94.75 83 ALA A N 1
ATOM 629 C CA . ALA A 1 83 ? -12.930 8.903 -0.134 1.00 94.75 83 ALA A CA 1
ATOM 630 C C . ALA A 1 83 ? -13.620 8.783 -1.505 1.00 94.75 83 ALA A C 1
ATOM 632 O O . ALA A 1 83 ? -14.070 7.704 -1.917 1.00 94.75 83 ALA A O 1
ATOM 633 N N . VAL A 1 84 ? -13.696 9.906 -2.222 1.00 95.25 84 VAL A N 1
ATOM 634 C CA . VAL A 1 84 ? -14.194 9.979 -3.601 1.00 95.25 84 VAL A CA 1
ATOM 635 C C . VAL A 1 84 ? -13.064 10.492 -4.485 1.00 95.25 84 VAL A C 1
ATOM 637 O O . VAL A 1 84 ? -12.580 11.601 -4.290 1.00 95.25 84 VAL A O 1
ATOM 640 N N . SER A 1 85 ? -12.637 9.693 -5.459 1.00 93.06 85 SER A N 1
ATOM 641 C CA . SER A 1 85 ? -11.629 10.112 -6.432 1.00 93.06 85 SER A CA 1
ATOM 642 C C . SER A 1 85 ? -12.162 11.237 -7.323 1.00 93.06 85 SER A C 1
ATOM 644 O O . SER A 1 85 ? -13.372 11.421 -7.472 1.00 93.06 85 SER A O 1
ATOM 646 N N . THR A 1 86 ? -11.270 11.942 -8.019 1.00 91.00 86 THR A N 1
ATOM 647 C CA . THR A 1 86 ? -11.649 12.977 -8.998 1.00 91.00 86 THR A CA 1
ATOM 648 C C . THR A 1 86 ? -12.582 12.447 -10.096 1.00 91.00 86 THR A C 1
ATOM 650 O O . THR A 1 86 ? -13.434 13.178 -10.598 1.00 91.00 86 THR A O 1
ATOM 653 N N . GLY A 1 87 ? -12.460 11.163 -10.451 1.00 92.75 87 GLY A N 1
ATOM 654 C CA . GLY A 1 87 ? -13.343 10.486 -11.406 1.00 92.75 87 GLY A CA 1
ATOM 655 C C . GLY A 1 87 ? -14.674 10.001 -10.819 1.00 92.75 87 GLY A C 1
ATOM 656 O O . GLY A 1 87 ? -15.460 9.383 -11.533 1.00 92.75 87 GLY A O 1
ATOM 657 N N . GLY A 1 88 ? -14.944 10.249 -9.534 1.00 95.81 88 GLY A N 1
ATOM 658 C CA . GLY A 1 88 ? -16.184 9.874 -8.847 1.00 95.81 88 GLY A CA 1
ATOM 659 C C . GLY A 1 88 ? -16.212 8.445 -8.292 1.00 95.81 88 GLY A C 1
ATOM 660 O O . GLY A 1 88 ? -17.252 8.005 -7.798 1.00 95.81 88 GLY A O 1
ATOM 661 N N . GLY A 1 89 ? -15.100 7.708 -8.358 1.00 96.81 89 GLY A N 1
ATOM 662 C CA . GLY A 1 89 ? -14.987 6.378 -7.760 1.00 96.81 89 GLY A CA 1
ATOM 663 C C . GLY A 1 89 ? -14.829 6.461 -6.245 1.00 96.81 89 GLY A C 1
ATOM 664 O O . GLY A 1 89 ? -14.151 7.350 -5.739 1.00 96.81 89 GLY A O 1
ATOM 665 N N . ARG A 1 90 ? -15.450 5.539 -5.504 1.00 97.25 90 ARG A N 1
ATOM 666 C CA . ARG A 1 90 ? -15.322 5.479 -4.039 1.00 97.25 90 ARG A CA 1
ATOM 667 C C . ARG A 1 90 ? -14.262 4.466 -3.643 1.00 97.25 90 ARG A C 1
ATOM 669 O O . ARG A 1 90 ? -14.245 3.376 -4.204 1.00 97.25 90 ARG A O 1
ATOM 676 N N . TYR A 1 91 ? -13.432 4.799 -2.664 1.00 97.06 91 TYR A N 1
ATOM 677 C CA . TYR A 1 91 ? -12.394 3.902 -2.156 1.00 97.06 91 TYR A CA 1
ATOM 678 C C . TYR A 1 91 ? -12.020 4.251 -0.714 1.00 97.06 91 TYR A C 1
ATOM 680 O O . TYR A 1 91 ? -12.347 5.333 -0.240 1.00 97.06 91 TYR A O 1
ATOM 688 N N . ALA A 1 92 ? -11.336 3.351 -0.016 1.00 96.69 92 ALA A N 1
ATOM 689 C CA . ALA A 1 92 ? -10.677 3.649 1.254 1.00 96.69 92 ALA A CA 1
ATOM 690 C C . ALA A 1 92 ? -9.246 3.116 1.234 1.00 96.69 92 ALA A C 1
ATOM 692 O O . ALA A 1 92 ? -8.990 2.066 0.641 1.00 96.69 92 ALA A O 1
ATOM 693 N N . VAL A 1 93 ? -8.342 3.812 1.922 1.00 96.06 93 VAL A N 1
ATOM 694 C CA . VAL A 1 93 ? -6.973 3.348 2.161 1.00 96.06 93 VAL A CA 1
ATOM 695 C C . VAL A 1 93 ? -6.810 3.073 3.648 1.00 96.06 93 VAL A C 1
ATOM 697 O O . VAL A 1 93 ? -7.058 3.947 4.475 1.00 96.06 93 VAL A O 1
ATOM 700 N N . GLY A 1 94 ? -6.470 1.833 3.981 1.00 95.06 94 GLY A N 1
ATOM 701 C CA . GLY A 1 94 ? -6.313 1.326 5.335 1.00 95.06 94 GLY A CA 1
ATOM 702 C C . GLY A 1 94 ? -4.864 1.001 5.667 1.00 95.06 94 GLY A C 1
ATOM 703 O O . GLY A 1 94 ? -4.098 0.579 4.807 1.00 95.06 94 GLY A O 1
ATOM 704 N N . TYR A 1 95 ? -4.513 1.132 6.938 1.00 93.19 95 TYR A N 1
ATOM 705 C CA . TYR A 1 95 ? -3.184 0.876 7.481 1.00 93.19 95 TYR A CA 1
ATOM 706 C C . TYR A 1 95 ? -3.336 -0.013 8.700 1.00 93.19 95 TYR A C 1
ATOM 708 O O . TYR A 1 95 ? -4.205 0.221 9.541 1.00 93.19 95 TYR A O 1
ATOM 716 N N . LEU A 1 96 ? -2.479 -1.019 8.821 1.00 92.38 96 LEU A N 1
ATOM 717 C CA . LEU A 1 96 ? -2.356 -1.752 10.070 1.00 92.38 96 LEU A CA 1
ATOM 718 C C . LEU A 1 96 ? -1.523 -0.903 11.034 1.00 92.38 96 LEU A C 1
ATOM 720 O O . LEU A 1 96 ? -0.337 -0.689 10.782 1.00 92.38 96 LEU A O 1
ATOM 724 N N . LYS A 1 97 ? -2.132 -0.417 12.117 1.00 93.12 97 LYS A N 1
ATOM 725 C CA . LYS A 1 97 ? -1.435 0.369 13.144 1.00 93.12 97 LYS A CA 1
ATOM 726 C C . LYS A 1 97 ? -1.550 -0.289 14.504 1.00 93.12 97 LYS A C 1
ATOM 728 O O . LYS A 1 97 ? -2.537 -0.967 14.789 1.00 93.12 97 LYS A O 1
ATOM 733 N N . SER A 1 98 ? -0.544 -0.058 15.339 1.00 93.12 98 SER A N 1
ATOM 734 C CA . SER A 1 98 ? -0.564 -0.400 16.760 1.00 93.12 98 SER A CA 1
ATOM 735 C C . SER A 1 98 ? -0.776 0.834 17.626 1.00 93.12 98 SER A C 1
ATOM 737 O O . SER A 1 98 ? -0.398 1.938 17.241 1.00 93.12 98 SER A O 1
ATOM 739 N N . TYR A 1 99 ? -1.387 0.646 18.788 1.00 94.50 99 TYR A N 1
ATOM 740 C CA . TYR A 1 99 ? -1.676 1.692 19.769 1.00 94.50 99 TYR A CA 1
ATOM 741 C C . TYR A 1 99 ? -1.650 1.104 21.190 1.00 94.50 99 TYR A C 1
ATOM 743 O O . TYR A 1 99 ? -1.717 -0.122 21.341 1.00 94.50 99 TYR A O 1
ATOM 751 N N . ASP A 1 100 ? -1.510 1.956 22.209 1.00 94.75 100 ASP A N 1
ATOM 752 C CA . ASP A 1 100 ? -1.660 1.553 23.617 1.00 94.75 100 ASP A CA 1
ATOM 753 C C . ASP A 1 100 ? -3.089 1.837 24.094 1.00 94.75 100 ASP A C 1
ATOM 755 O O . ASP A 1 100 ? -3.500 2.991 24.119 1.00 94.75 100 ASP A O 1
ATOM 759 N N . ASP A 1 101 ? -3.823 0.783 24.448 1.00 96.25 101 ASP A N 1
ATOM 760 C CA . ASP A 1 101 ? -5.209 0.816 24.944 1.00 96.25 101 ASP A CA 1
ATOM 761 C C . ASP A 1 101 ? -5.201 1.171 26.445 1.00 96.25 101 ASP A C 1
ATOM 763 O O . ASP A 1 101 ? -5.171 0.307 27.332 1.00 96.25 101 ASP A O 1
ATOM 767 N N . LEU A 1 102 ? -5.102 2.467 26.738 1.00 96.12 102 LEU A N 1
ATOM 768 C CA . LEU A 1 102 ? -4.909 3.049 28.064 1.00 96.12 102 LEU A CA 1
ATOM 769 C C . LEU A 1 102 ? -6.143 2.941 28.957 1.00 96.12 102 LEU A C 1
ATOM 771 O O . LEU A 1 102 ? -6.004 3.070 30.180 1.00 96.12 102 LEU A O 1
ATOM 775 N N . ASP A 1 103 ? -7.319 2.639 28.419 1.00 95.94 103 ASP A N 1
ATOM 776 C CA . ASP A 1 103 ? -8.533 2.443 29.210 1.00 95.94 103 ASP A CA 1
ATOM 777 C C . ASP A 1 103 ? -8.997 0.970 29.251 1.00 95.94 103 ASP A C 1
ATOM 779 O O . ASP A 1 103 ? -9.464 0.500 30.296 1.00 95.94 103 ASP A O 1
ATOM 783 N N . GLY A 1 104 ? -8.641 0.156 28.254 1.00 95.19 104 GLY A N 1
ATOM 784 C CA . GLY A 1 104 ? -8.913 -1.281 28.177 1.00 95.19 104 GLY A CA 1
ATOM 785 C C . GLY A 1 104 ? -10.197 -1.646 27.460 1.00 95.19 104 GLY A C 1
ATOM 786 O O . GLY A 1 104 ? -10.650 -2.787 27.624 1.00 95.19 104 GLY A O 1
ATOM 787 N N . ASP A 1 105 ? -10.813 -0.712 26.745 1.00 94.88 105 ASP A N 1
ATOM 788 C CA . ASP A 1 105 ? -12.050 -0.946 26.012 1.00 94.88 105 ASP A CA 1
ATOM 789 C C . ASP A 1 105 ? -11.813 -1.711 24.691 1.00 94.88 105 ASP A C 1
ATOM 791 O O . ASP A 1 105 ? -12.732 -2.318 24.126 1.00 94.88 105 ASP A O 1
ATOM 795 N N . GLY A 1 106 ? -10.551 -1.794 24.259 1.00 93.88 106 GLY A N 1
ATOM 796 C CA . GLY A 1 106 ? -10.122 -2.516 23.076 1.00 93.88 106 GLY A CA 1
ATOM 797 C C . GLY A 1 106 ? -10.254 -1.745 21.766 1.00 93.88 106 GLY A C 1
ATOM 798 O O . GLY A 1 106 ? -10.044 -2.363 20.720 1.00 93.88 106 GLY A O 1
ATOM 799 N N . GLN A 1 107 ? -10.560 -0.457 21.801 1.00 95.19 107 GLN A N 1
ATOM 800 C CA . GLN A 1 107 ? -10.545 0.490 20.689 1.00 95.19 107 GLN A CA 1
ATOM 801 C C . GLN A 1 107 ? -9.513 1.576 20.977 1.00 95.19 107 GLN A C 1
ATOM 803 O O . GLN A 1 107 ? -8.942 1.612 22.057 1.00 95.19 107 GLN A O 1
ATOM 808 N N . ARG A 1 108 ? -9.195 2.381 19.968 1.00 95.50 108 ARG A N 1
ATOM 809 C CA . ARG A 1 108 ? -8.291 3.510 20.121 1.00 95.50 108 ARG A CA 1
ATOM 810 C C . ARG A 1 108 ? -9.074 4.784 20.433 1.00 95.50 108 ARG A C 1
ATOM 812 O O . ARG A 1 108 ? -9.827 5.257 19.577 1.00 95.50 108 ARG A O 1
ATOM 819 N N . ASP A 1 109 ? -8.781 5.404 21.567 1.00 95.31 109 ASP A N 1
ATOM 820 C CA . ASP A 1 109 ? -9.231 6.758 21.894 1.00 95.31 109 ASP A CA 1
ATOM 821 C C . ASP A 1 109 ? -8.301 7.852 21.331 1.00 95.31 109 ASP A C 1
ATOM 823 O O . ASP A 1 109 ? -7.161 7.624 20.917 1.00 95.31 109 ASP A O 1
ATOM 827 N N . ALA A 1 110 ? -8.796 9.092 21.272 1.00 92.88 110 ALA A N 1
ATOM 828 C CA . ALA A 1 110 ? -8.057 10.210 20.676 1.00 92.88 110 ALA A CA 1
ATOM 829 C C . ALA A 1 110 ? -6.777 10.583 21.452 1.00 92.88 110 ALA A C 1
ATOM 831 O O . ALA A 1 110 ? -5.820 11.076 20.853 1.00 92.88 110 ALA A O 1
ATOM 832 N N . ASP A 1 111 ? -6.756 10.370 22.769 1.00 94.00 111 ASP A N 1
ATOM 833 C CA . ASP A 1 111 ? -5.606 10.614 23.646 1.00 94.00 111 ASP A CA 1
ATOM 834 C C . ASP A 1 111 ? -4.639 9.426 23.738 1.00 94.00 111 ASP A C 1
ATOM 836 O O . ASP A 1 111 ? -3.550 9.561 24.301 1.00 94.00 111 ASP A O 1
ATOM 840 N N . GLU A 1 112 ? -4.981 8.291 23.133 1.00 95.00 112 GLU A N 1
ATOM 841 C CA . GLU A 1 112 ? -4.116 7.122 23.105 1.00 95.00 112 GLU A CA 1
ATOM 842 C C . GLU A 1 112 ? -3.041 7.247 22.018 1.00 95.00 112 GLU A C 1
ATOM 844 O O . GLU A 1 112 ? -3.323 7.608 20.870 1.00 95.00 112 GLU A O 1
ATOM 849 N N . PRO A 1 113 ? -1.768 6.956 22.320 1.00 92.50 113 PRO A N 1
ATOM 850 C CA . PRO A 1 113 ? -0.697 7.088 21.345 1.00 92.50 113 PRO A CA 1
ATOM 851 C C . PRO A 1 113 ? -0.753 5.962 20.309 1.00 92.50 113 PRO A C 1
ATOM 853 O O . PRO A 1 113 ? -1.052 4.808 20.615 1.00 92.50 113 PRO A O 1
ATOM 856 N N . PHE A 1 114 ? -0.452 6.286 19.047 1.00 93.75 114 PHE A N 1
ATOM 857 C CA . PHE A 1 114 ? -0.034 5.242 18.110 1.00 93.75 114 PHE A CA 1
ATOM 858 C C . PHE A 1 114 ? 1.364 4.796 18.524 1.00 93.75 114 PHE A C 1
ATOM 860 O O . PHE A 1 114 ? 2.198 5.631 18.866 1.00 93.75 114 PHE A O 1
ATOM 867 N N . LEU A 1 115 ? 1.598 3.492 18.482 1.00 91.62 115 LEU A N 1
ATOM 868 C CA . LEU A 1 115 ? 2.914 2.914 18.711 1.00 91.62 115 LEU A CA 1
ATOM 869 C C . LEU A 1 115 ? 3.634 2.864 17.367 1.00 91.62 115 LEU A C 1
ATOM 871 O O . LEU A 1 115 ? 4.603 3.575 17.173 1.00 91.62 115 LEU A O 1
ATOM 875 N N . GLY A 1 116 ? 3.059 2.190 16.370 1.00 89.69 116 GLY A N 1
ATOM 876 C CA . GLY A 1 116 ? 3.619 2.206 15.023 1.00 89.69 116 GLY A CA 1
ATOM 877 C C . GLY A 1 116 ? 2.695 1.679 13.933 1.00 89.69 116 GLY A C 1
ATOM 878 O O . GLY A 1 116 ? 1.479 1.570 14.124 1.00 89.69 116 GLY A O 1
ATOM 879 N N . SER A 1 117 ? 3.256 1.368 12.766 1.00 89.69 117 SER A N 1
ATOM 880 C CA . SER A 1 117 ? 2.496 1.049 11.550 1.00 89.69 117 SER A CA 1
ATOM 881 C C . SER A 1 117 ? 3.225 0.081 10.630 1.00 89.69 117 SER A C 1
ATOM 883 O O . SER A 1 117 ? 4.450 0.084 10.540 1.00 89.69 117 SER A O 1
ATOM 885 N N . ALA A 1 118 ? 2.450 -0.720 9.902 1.00 87.88 118 ALA A N 1
ATOM 886 C CA . ALA A 1 118 ? 2.977 -1.560 8.838 1.00 87.88 118 ALA A CA 1
ATOM 887 C C . ALA A 1 118 ? 3.370 -0.734 7.600 1.00 87.88 118 ALA A C 1
ATOM 889 O O . ALA A 1 118 ? 2.862 0.370 7.380 1.00 87.88 118 ALA A O 1
ATOM 890 N N . THR A 1 119 ? 4.271 -1.298 6.792 1.00 80.69 119 THR A N 1
ATOM 891 C CA . THR A 1 119 ? 4.763 -0.752 5.507 1.00 80.69 119 THR A CA 1
ATOM 892 C C . THR A 1 119 ? 3.863 -1.081 4.314 1.00 80.69 119 THR A C 1
ATOM 894 O O . THR A 1 119 ? 4.017 -0.534 3.220 1.00 80.69 119 THR A O 1
ATOM 897 N N . GLN A 1 120 ? 2.898 -1.964 4.536 1.00 87.38 120 GLN A N 1
ATOM 898 C CA . GLN A 1 120 ? 1.841 -2.311 3.606 1.00 87.38 120 GLN A CA 1
ATOM 899 C C . GLN A 1 120 ? 0.491 -2.009 4.261 1.00 87.38 120 GLN A C 1
ATOM 901 O O . GLN A 1 120 ? 0.352 -1.925 5.486 1.00 87.38 120 GLN A O 1
ATOM 906 N N . GLY A 1 121 ? -0.517 -1.808 3.429 1.00 92.00 121 GLY A N 1
ATOM 907 C CA . GLY A 1 121 ? -1.857 -1.436 3.841 1.00 92.00 121 GLY A CA 1
ATOM 908 C C . GLY A 1 121 ? -2.903 -2.136 3.001 1.00 92.00 121 GLY A C 1
ATOM 909 O O . GLY A 1 121 ? -2.657 -3.187 2.409 1.00 92.00 121 GLY A O 1
ATOM 910 N N . PHE A 1 122 ? -4.086 -1.542 2.977 1.00 94.25 122 PHE A N 1
ATOM 911 C CA . PHE A 1 122 ? -5.256 -2.088 2.318 1.00 94.25 122 PHE A CA 1
ATOM 912 C C . PHE A 1 122 ? -5.874 -1.022 1.430 1.00 94.25 122 PHE A C 1
ATOM 914 O O . PHE A 1 122 ? -6.110 0.099 1.870 1.00 94.25 122 PHE A O 1
ATOM 921 N N . LEU A 1 123 ? -6.209 -1.388 0.205 1.00 96.38 123 LEU A N 1
ATOM 922 C CA . LEU A 1 123 ? -7.125 -0.633 -0.628 1.00 96.38 123 LEU A CA 1
ATOM 923 C C . LEU A 1 123 ? -8.476 -1.334 -0.596 1.00 96.38 123 LEU A C 1
ATOM 925 O O . LEU A 1 123 ? -8.559 -2.531 -0.851 1.00 96.38 123 LEU A O 1
ATOM 929 N N . TYR A 1 124 ? -9.540 -0.597 -0.306 1.00 97.75 124 TYR A N 1
ATOM 930 C CA . TYR A 1 124 ? -10.899 -1.110 -0.413 1.00 97.75 124 TYR A CA 1
ATOM 931 C C . TYR A 1 124 ? -11.677 -0.355 -1.482 1.00 97.75 124 TYR A C 1
ATOM 933 O O . TYR A 1 124 ? -11.778 0.870 -1.423 1.00 97.75 124 TYR A O 1
ATOM 941 N N . ALA A 1 125 ? -12.289 -1.089 -2.409 1.00 97.88 125 ALA A N 1
ATOM 942 C CA . ALA A 1 125 ? -13.217 -0.551 -3.395 1.00 97.88 125 ALA A CA 1
ATOM 943 C C . ALA A 1 125 ? -14.592 -1.237 -3.253 1.00 97.88 125 ALA A C 1
ATOM 945 O O . ALA A 1 125 ? -14.700 -2.442 -3.475 1.00 97.88 125 ALA A O 1
ATOM 946 N N . PRO A 1 126 ? -15.681 -0.517 -2.916 1.00 97.88 126 PRO A N 1
ATOM 947 C CA . PRO A 1 126 ? -17.009 -1.122 -2.772 1.00 97.88 126 PRO A CA 1
ATOM 948 C C . PRO A 1 126 ? -17.574 -1.651 -4.100 1.00 97.88 126 PRO A C 1
ATOM 950 O O . PRO A 1 126 ? -18.415 -2.546 -4.107 1.00 97.88 126 PRO A O 1
ATOM 953 N N . THR A 1 127 ? -17.128 -1.096 -5.226 1.00 97.75 127 THR A N 1
ATOM 954 C CA . THR A 1 127 ? -17.472 -1.520 -6.587 1.00 97.75 127 THR A CA 1
ATOM 955 C C . THR A 1 127 ? -16.212 -1.489 -7.446 1.00 97.75 127 THR A C 1
ATOM 957 O O . THR A 1 127 ? -15.307 -0.722 -7.118 1.00 97.75 127 THR A O 1
ATOM 960 N N . PRO A 1 128 ? -16.145 -2.242 -8.560 1.00 97.56 128 PRO A N 1
ATOM 961 C CA . PRO A 1 128 ? -14.999 -2.166 -9.458 1.00 97.56 128 PRO A CA 1
ATOM 962 C C . PRO A 1 128 ? -14.806 -0.731 -9.960 1.00 97.56 128 PRO A C 1
ATOM 964 O O . PRO A 1 128 ? -15.774 -0.081 -10.361 1.00 97.56 128 PRO A O 1
ATOM 967 N N . LEU A 1 129 ? -13.568 -0.249 -9.932 1.00 97.19 129 LEU A N 1
ATOM 968 C CA . LEU A 1 129 ? -13.167 1.063 -10.424 1.00 97.19 129 LEU A CA 1
ATOM 969 C C . LEU A 1 129 ? -12.491 0.893 -11.784 1.00 97.19 129 LEU A C 1
ATOM 971 O O . LEU A 1 129 ? -11.610 0.048 -11.944 1.00 97.19 129 LEU A O 1
ATOM 975 N N . SER A 1 130 ? -12.881 1.702 -12.766 1.00 96.12 130 SER A N 1
ATOM 976 C CA . SER A 1 130 ? -12.107 1.857 -13.999 1.00 96.12 130 SER A CA 1
ATOM 977 C C . SER A 1 130 ? -10.854 2.700 -13.745 1.00 96.12 130 SER A C 1
ATOM 979 O O . SER A 1 130 ? -10.735 3.335 -12.695 1.00 96.12 130 SER A O 1
ATOM 981 N N . ALA A 1 131 ? -9.948 2.760 -14.725 1.00 93.50 131 ALA A N 1
ATOM 982 C CA . ALA A 1 131 ? -8.771 3.624 -14.660 1.00 93.50 131 ALA A CA 1
ATOM 983 C C . ALA A 1 131 ? -9.140 5.098 -14.417 1.00 93.50 131 ALA A C 1
ATOM 985 O O . ALA A 1 131 ? -8.478 5.771 -13.637 1.00 93.50 131 ALA A O 1
ATOM 986 N N . GLU A 1 132 ? -10.228 5.579 -15.021 1.00 94.19 132 GLU A N 1
ATOM 987 C CA . GLU A 1 132 ? -10.702 6.961 -14.892 1.00 94.19 132 GLU A CA 1
ATOM 988 C C . GLU A 1 132 ? -11.280 7.260 -13.504 1.00 94.19 132 GLU A C 1
ATOM 990 O O . GLU A 1 132 ? -11.159 8.375 -13.007 1.00 94.19 132 GLU A O 1
ATOM 995 N N . THR A 1 133 ? -11.926 6.273 -12.878 1.00 95.69 133 THR A N 1
ATOM 996 C CA . THR A 1 133 ? -12.552 6.421 -11.551 1.00 95.69 133 THR A CA 1
ATOM 997 C C . THR A 1 133 ? -11.635 6.022 -10.397 1.00 95.69 133 THR A C 1
ATOM 999 O O . THR A 1 133 ? -11.976 6.238 -9.237 1.00 95.69 133 THR A O 1
ATOM 1002 N N . SER A 1 134 ? -10.486 5.423 -10.682 1.00 93.81 134 SER A N 1
ATOM 1003 C CA . SER A 1 134 ? -9.507 5.030 -9.675 1.00 93.81 134 SER A CA 1
ATOM 1004 C C . SER A 1 134 ? -8.590 6.204 -9.333 1.00 93.81 134 SER A C 1
ATOM 1006 O O . SER A 1 134 ? -8.139 6.897 -10.248 1.00 93.81 134 SER A O 1
ATOM 1008 N N . PRO A 1 135 ? -8.252 6.422 -8.050 1.00 90.19 135 PRO A N 1
ATOM 1009 C CA . PRO A 1 135 ? -7.285 7.454 -7.670 1.00 90.19 135 PRO A CA 1
ATOM 1010 C C . PRO A 1 135 ? -5.875 7.182 -8.227 1.00 90.19 135 PRO A C 1
ATOM 1012 O O . PRO A 1 135 ? -5.069 8.098 -8.307 1.00 90.19 135 PRO A O 1
ATOM 1015 N N . PHE A 1 136 ? -5.589 5.952 -8.665 1.00 91.31 136 PHE A N 1
ATOM 1016 C CA . PHE A 1 136 ? -4.265 5.535 -9.140 1.00 91.31 136 PHE A CA 1
ATOM 1017 C C . PHE A 1 136 ? -4.152 5.487 -10.670 1.00 91.31 136 PHE A C 1
ATOM 1019 O O . PHE A 1 136 ? -3.138 5.046 -11.212 1.00 91.31 136 PHE A O 1
ATOM 1026 N N . GLY A 1 137 ? -5.207 5.885 -11.394 1.00 90.44 137 GLY A N 1
ATOM 1027 C CA . GLY A 1 137 ? -5.235 5.824 -12.859 1.00 90.44 137 GLY A CA 1
ATOM 1028 C C . GLY A 1 137 ? -5.236 4.396 -13.422 1.00 90.44 137 GLY A C 1
ATOM 1029 O O . GLY A 1 137 ? -4.863 4.184 -14.577 1.00 90.44 137 GLY A O 1
ATOM 1030 N N . LYS A 1 138 ? -5.605 3.396 -12.609 1.00 91.50 138 LYS A N 1
ATOM 1031 C CA . LYS A 1 138 ? -5.583 1.964 -12.956 1.00 91.50 138 LYS A CA 1
ATOM 1032 C C . LYS A 1 138 ? -6.876 1.274 -12.527 1.00 91.50 138 LYS A C 1
ATOM 1034 O O . LYS A 1 138 ? -7.436 1.670 -11.508 1.00 91.50 138 LYS A O 1
ATOM 1039 N N . PRO A 1 139 ? -7.366 0.262 -13.264 1.00 94.25 139 PRO A N 1
ATOM 1040 C CA . PRO A 1 139 ? -8.533 -0.494 -12.831 1.00 94.25 139 PRO A CA 1
ATOM 1041 C C . PRO A 1 139 ? -8.291 -1.157 -11.471 1.00 94.25 139 PRO A C 1
ATOM 1043 O O . PRO A 1 139 ? -7.231 -1.737 -11.254 1.00 94.25 139 PRO A O 1
ATOM 1046 N N . VAL A 1 140 ? -9.281 -1.097 -10.582 1.00 95.25 140 VAL A N 1
ATOM 1047 C CA . VAL A 1 140 ? -9.240 -1.746 -9.264 1.00 95.25 140 VAL A CA 1
ATOM 1048 C C . VAL A 1 140 ? -10.481 -2.626 -9.135 1.00 95.25 140 VAL A C 1
ATOM 1050 O O . VAL A 1 140 ? -11.596 -2.106 -9.239 1.00 95.25 140 VAL A O 1
ATOM 1053 N N . PRO A 1 141 ? -10.351 -3.947 -8.933 1.00 95.31 141 PRO A N 1
ATOM 1054 C CA . PRO A 1 141 ? -11.514 -4.798 -8.699 1.00 95.31 141 PRO A CA 1
ATOM 1055 C C . PRO A 1 141 ? -12.260 -4.407 -7.412 1.00 95.31 141 PRO A C 1
ATOM 1057 O O . PRO A 1 141 ? -11.709 -3.755 -6.531 1.00 95.31 141 PRO A O 1
ATOM 1060 N N . ALA A 1 142 ? -13.517 -4.827 -7.267 1.00 97.06 142 ALA A N 1
ATOM 1061 C CA . ALA A 1 142 ? -14.218 -4.656 -5.993 1.00 97.06 142 ALA A CA 1
ATOM 1062 C C . ALA A 1 142 ? -13.572 -5.500 -4.882 1.00 97.06 142 ALA A C 1
ATOM 1064 O O . ALA A 1 142 ? -13.033 -6.571 -5.154 1.00 97.06 142 ALA A O 1
ATOM 1065 N N . GLY A 1 143 ? -13.707 -5.048 -3.638 1.00 97.19 143 GLY A N 1
ATOM 1066 C CA . GLY A 1 143 ? -13.216 -5.728 -2.445 1.00 97.19 143 GLY A CA 1
ATOM 1067 C C . GLY A 1 143 ? -11.949 -5.104 -1.872 1.00 97.19 143 GLY A C 1
ATOM 1068 O O . GLY A 1 143 ? -11.627 -3.945 -2.141 1.00 97.19 143 GLY A O 1
ATOM 1069 N N . TYR A 1 144 ? -11.282 -5.883 -1.028 1.00 96.56 144 TYR A N 1
ATOM 1070 C CA . TYR A 1 144 ? -10.001 -5.544 -0.425 1.00 96.56 144 TYR A CA 1
ATOM 1071 C C . TYR A 1 144 ? -8.845 -6.005 -1.304 1.00 96.56 144 TYR A C 1
ATOM 1073 O O . TYR A 1 144 ? -8.882 -7.103 -1.853 1.00 96.56 144 TYR A O 1
ATOM 1081 N N . HIS A 1 145 ? -7.806 -5.183 -1.349 1.00 95.00 145 HIS A N 1
ATOM 1082 C CA . HIS A 1 145 ? -6.542 -5.453 -2.016 1.00 95.00 145 HIS A CA 1
ATOM 1083 C C . HIS A 1 145 ? -5.401 -5.033 -1.110 1.00 95.00 145 HIS A C 1
ATOM 1085 O O . HIS A 1 145 ? -5.534 -4.072 -0.347 1.00 95.00 145 HIS A O 1
ATOM 1091 N N . LEU A 1 146 ? -4.274 -5.718 -1.224 1.00 92.50 146 LEU A N 1
ATOM 1092 C CA . LEU A 1 146 ? -3.043 -5.260 -0.603 1.00 92.50 146 LEU A CA 1
ATOM 1093 C C . LEU A 1 146 ? -2.433 -4.152 -1.433 1.00 92.50 146 LEU A C 1
ATOM 1095 O O . LEU A 1 146 ? -2.506 -4.176 -2.658 1.00 92.50 146 LEU A O 1
ATOM 1099 N N . ILE A 1 147 ? -1.826 -3.195 -0.751 1.00 93.19 147 ILE A N 1
ATOM 1100 C CA . ILE A 1 147 ? -1.045 -2.137 -1.380 1.00 93.19 147 ILE A CA 1
ATOM 1101 C C . ILE A 1 147 ? 0.167 -1.827 -0.514 1.00 93.19 147 ILE A C 1
ATOM 1103 O O . ILE A 1 147 ? 0.142 -1.990 0.710 1.00 93.19 147 ILE A O 1
ATOM 1107 N N . ARG A 1 148 ? 1.210 -1.293 -1.128 1.00 89.19 148 ARG A N 1
ATOM 1108 C CA . ARG A 1 148 ? 2.256 -0.569 -0.427 1.00 89.19 148 ARG A CA 1
ATOM 1109 C C . ARG A 1 148 ? 1.703 0.759 0.072 1.00 89.19 148 ARG A C 1
ATOM 1111 O O . ARG A 1 148 ? 0.936 1.429 -0.623 1.00 89.19 148 ARG A O 1
ATOM 1118 N N . VAL A 1 149 ? 2.115 1.147 1.277 1.00 86.56 149 VAL A N 1
ATOM 1119 C CA . VAL A 1 149 ? 1.742 2.439 1.849 1.00 86.56 149 VAL A CA 1
ATOM 1120 C C . VAL A 1 149 ? 2.955 3.324 2.152 1.00 86.56 149 VAL A C 1
ATOM 1122 O O . VAL A 1 149 ? 4.009 2.806 2.529 1.00 86.56 149 VAL A O 1
ATOM 1125 N N . PRO A 1 150 ? 2.795 4.654 2.049 1.00 85.06 150 PRO A N 1
ATOM 1126 C CA . PRO A 1 150 ? 1.658 5.329 1.414 1.00 85.06 150 PRO A CA 1
ATOM 1127 C C . PRO A 1 150 ? 1.639 5.070 -0.108 1.00 85.06 150 PRO A C 1
ATOM 1129 O O . PRO A 1 150 ? 2.700 4.916 -0.716 1.00 85.06 150 PRO A O 1
ATOM 1132 N N .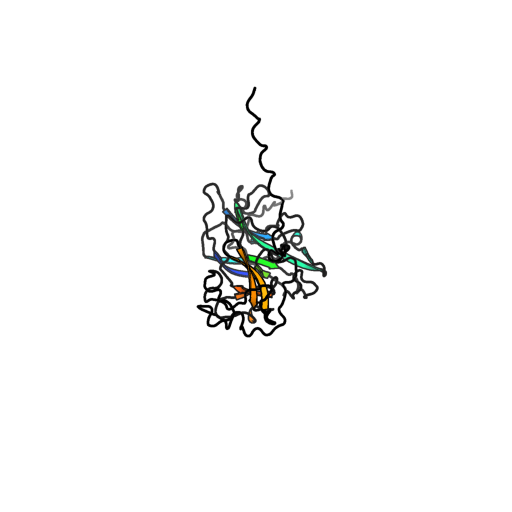 PRO A 1 151 ? 0.455 4.963 -0.739 1.00 88.88 151 PRO A N 1
ATOM 1133 C CA . PRO A 1 151 ? 0.392 4.852 -2.190 1.00 88.88 151 PRO A CA 1
ATOM 1134 C C . PRO A 1 151 ? 0.743 6.206 -2.833 1.00 88.88 151 PRO A C 1
ATOM 1136 O O . PRO A 1 151 ? 0.529 7.251 -2.211 1.00 88.88 151 PRO A O 1
ATOM 1139 N N . PRO A 1 152 ? 1.243 6.227 -4.079 1.00 88.50 152 PRO A N 1
ATOM 1140 C CA . PRO A 1 152 ? 1.546 7.480 -4.761 1.00 88.50 152 PRO A CA 1
ATOM 1141 C C . PRO A 1 152 ? 0.260 8.255 -5.085 1.00 88.50 152 PRO A C 1
ATOM 1143 O O . PRO A 1 152 ? -0.740 7.664 -5.500 1.00 88.50 152 PRO A O 1
ATOM 1146 N N . CYS A 1 153 ? 0.288 9.585 -4.944 1.00 84.75 153 CYS A N 1
ATOM 1147 C CA . CYS A 1 153 ? -0.828 10.450 -5.354 1.00 84.75 153 CYS A CA 1
ATOM 1148 C C . CYS A 1 153 ? -0.963 10.593 -6.877 1.00 84.75 153 CYS A C 1
ATOM 1150 O O . CYS A 1 153 ? -1.996 11.047 -7.373 1.00 84.75 153 CYS A O 1
ATOM 1152 N N . THR A 1 154 ? 0.067 10.212 -7.634 1.00 84.50 154 THR A N 1
ATOM 1153 C CA . THR A 1 154 ? 0.062 10.255 -9.097 1.00 84.50 154 THR A CA 1
ATOM 1154 C C . THR A 1 154 ? 0.214 8.856 -9.694 1.00 84.50 154 THR A C 1
ATOM 1156 O O . THR A 1 154 ? 0.859 7.989 -9.096 1.00 84.50 154 THR A O 1
ATOM 1159 N N . PRO A 1 155 ? -0.371 8.597 -10.880 1.00 85.75 155 PRO A N 1
ATOM 1160 C CA . PRO A 1 155 ? -0.184 7.324 -11.558 1.00 85.75 155 PRO A CA 1
ATOM 1161 C C . PRO A 1 155 ? 1.295 7.038 -11.817 1.00 85.75 155 PRO A C 1
ATOM 1163 O O . PRO A 1 155 ? 2.016 7.854 -12.391 1.00 85.75 155 PRO A O 1
ATOM 1166 N N . THR A 1 156 ? 1.730 5.839 -11.445 1.00 87.19 156 THR A N 1
ATOM 1167 C CA . THR A 1 156 ? 3.111 5.395 -11.635 1.00 87.19 156 THR A CA 1
ATOM 1168 C C . THR A 1 156 ? 3.488 5.349 -13.125 1.00 87.19 156 THR A C 1
ATOM 1170 O O . THR A 1 156 ? 2.767 4.700 -13.898 1.00 87.19 156 THR A O 1
ATOM 1173 N N . PRO A 1 157 ? 4.615 5.962 -13.545 1.00 90.44 157 PRO A N 1
ATOM 1174 C CA . PRO A 1 157 ? 5.070 5.926 -14.933 1.00 90.44 157 PRO A CA 1
ATOM 1175 C C . PRO A 1 157 ? 5.266 4.500 -15.461 1.00 90.44 157 PRO A C 1
ATOM 1177 O O . PRO A 1 157 ? 5.731 3.615 -14.737 1.00 90.44 157 PRO A O 1
ATOM 1180 N N . ARG A 1 158 ? 4.946 4.295 -16.743 1.00 92.81 158 ARG A N 1
ATOM 1181 C CA . ARG A 1 158 ? 5.214 3.064 -17.503 1.00 92.81 158 ARG A CA 1
ATOM 1182 C C . ARG A 1 158 ? 6.307 3.310 -18.533 1.00 92.81 158 ARG A C 1
ATOM 1184 O O . ARG A 1 158 ? 6.379 4.407 -19.081 1.00 92.81 158 ARG A O 1
ATOM 1191 N N . GLY A 1 159 ? 7.131 2.297 -18.780 1.00 92.44 159 GLY A N 1
ATOM 1192 C CA . GLY A 1 159 ? 8.090 2.343 -19.877 1.00 92.44 159 GLY A CA 1
ATOM 1193 C C . GLY A 1 159 ? 7.432 2.071 -21.228 1.00 92.44 159 GLY A C 1
ATOM 1194 O O . GLY A 1 159 ? 6.260 1.695 -21.305 1.00 92.44 159 GLY A O 1
ATOM 1195 N N . ASP A 1 160 ? 8.192 2.271 -22.299 1.00 92.06 160 ASP A N 1
ATOM 1196 C CA . ASP A 1 160 ? 7.734 2.159 -23.689 1.00 92.06 160 ASP A CA 1
ATOM 1197 C C . ASP A 1 160 ? 8.763 1.495 -24.624 1.00 92.06 160 ASP A C 1
ATOM 1199 O O . ASP A 1 160 ? 8.543 1.400 -25.834 1.00 92.06 160 ASP A O 1
ATOM 1203 N N . ALA A 1 161 ? 9.877 0.998 -24.077 1.00 93.25 161 ALA A N 1
ATOM 1204 C CA . ALA A 1 161 ? 10.980 0.427 -24.838 1.00 93.25 161 ALA A CA 1
ATOM 1205 C C . ALA A 1 161 ? 11.181 -1.073 -24.572 1.00 93.25 161 ALA A C 1
ATOM 1207 O O . ALA A 1 161 ? 10.811 -1.622 -23.536 1.00 93.25 161 ALA A O 1
ATOM 1208 N N . ARG A 1 162 ? 11.837 -1.761 -25.511 1.00 94.12 162 ARG A N 1
ATOM 1209 C CA . ARG A 1 162 ? 12.299 -3.145 -25.328 1.00 94.12 162 ARG A CA 1
ATOM 1210 C C . ARG A 1 162 ? 13.727 -3.144 -24.813 1.00 94.12 162 ARG A C 1
ATOM 1212 O O . ARG A 1 162 ? 14.655 -2.953 -25.593 1.00 94.12 162 ARG A O 1
ATOM 1219 N N . CYS A 1 163 ? 13.886 -3.377 -23.516 1.00 94.69 163 CYS A N 1
ATOM 1220 C CA . CYS A 1 163 ? 15.181 -3.271 -22.843 1.00 94.69 163 CYS A CA 1
ATOM 1221 C C . CYS A 1 163 ? 15.993 -4.573 -22.808 1.00 94.69 163 CYS A C 1
ATOM 1223 O O . CYS A 1 163 ? 17.141 -4.547 -22.388 1.00 94.69 163 CYS A O 1
ATOM 1225 N N . GLY A 1 164 ? 15.419 -5.704 -23.234 1.00 92.31 164 GLY A N 1
ATOM 1226 C CA . GLY A 1 164 ? 16.087 -7.014 -23.214 1.00 92.31 164 GLY A CA 1
ATOM 1227 C C . GLY A 1 164 ? 16.036 -7.738 -21.864 1.00 92.31 164 GLY A C 1
ATOM 1228 O O . GLY A 1 164 ? 16.178 -8.948 -21.844 1.00 92.31 164 GLY A O 1
ATOM 1229 N N . VAL A 1 165 ? 15.741 -7.036 -20.768 1.00 93.69 165 VAL A N 1
ATOM 1230 C CA . VAL A 1 165 ? 15.601 -7.630 -19.429 1.00 93.69 165 VAL A CA 1
ATOM 1231 C C . VAL A 1 165 ? 14.195 -8.195 -19.219 1.00 93.69 165 VAL A C 1
ATOM 1233 O O . VAL A 1 165 ? 13.201 -7.478 -19.380 1.00 93.69 165 VAL A O 1
ATOM 1236 N N . THR A 1 166 ? 14.104 -9.456 -18.794 1.00 95.38 166 THR A N 1
ATOM 1237 C CA . THR A 1 166 ? 12.845 -10.059 -18.332 1.00 95.38 166 THR A CA 1
ATOM 1238 C C . THR A 1 166 ? 12.604 -9.689 -16.870 1.00 95.38 166 THR A C 1
ATOM 1240 O O . THR A 1 166 ? 13.185 -10.262 -15.953 1.00 95.38 166 THR A O 1
ATOM 1243 N N . LEU A 1 167 ? 11.755 -8.687 -16.646 1.00 96.38 167 LEU A N 1
ATOM 1244 C CA . LEU A 1 167 ? 11.448 -8.211 -15.298 1.00 96.38 167 LEU A CA 1
ATOM 1245 C C . LEU A 1 167 ? 10.738 -9.279 -14.453 1.00 96.38 167 LEU A C 1
ATOM 1247 O O . LEU A 1 167 ? 9.764 -9.894 -14.896 1.00 96.38 167 LEU A O 1
ATOM 1251 N N . GLY A 1 168 ? 11.172 -9.406 -13.202 1.00 95.12 168 GLY A N 1
ATOM 1252 C CA . GLY A 1 168 ? 10.592 -10.292 -12.197 1.00 95.12 168 GLY A CA 1
ATOM 1253 C C . GLY A 1 168 ? 11.009 -11.756 -12.280 1.00 95.12 168 GLY A C 1
ATOM 1254 O O . GLY A 1 168 ? 10.474 -12.563 -11.526 1.00 95.12 168 GLY A O 1
ATOM 1255 N N . ASP A 1 169 ? 11.945 -12.109 -13.160 1.00 95.31 169 ASP A N 1
ATOM 1256 C CA . ASP A 1 169 ? 12.584 -13.422 -13.095 1.00 95.31 169 ASP A CA 1
ATOM 1257 C C . ASP A 1 169 ? 13.432 -13.532 -11.816 1.00 95.31 169 ASP A C 1
ATOM 1259 O O . ASP A 1 169 ? 14.039 -12.553 -11.374 1.00 95.31 169 ASP A O 1
ATOM 1263 N N . ALA A 1 170 ? 13.451 -14.724 -11.217 1.00 94.12 170 ALA A N 1
ATOM 1264 C CA . ALA A 1 170 ? 14.281 -15.026 -10.054 1.00 94.12 170 ALA A CA 1
ATOM 1265 C C . ALA A 1 170 ? 15.775 -14.972 -10.416 1.00 94.12 170 ALA A C 1
ATOM 1267 O O . ALA A 1 170 ? 16.163 -15.296 -11.543 1.00 94.12 170 ALA A O 1
ATOM 1268 N N . CYS A 1 171 ? 16.616 -14.594 -9.457 1.00 95.19 171 CYS A N 1
ATOM 1269 C CA . CYS A 1 171 ? 18.052 -14.436 -9.665 1.00 95.19 171 CYS A CA 1
ATOM 1270 C C . CYS A 1 171 ? 18.827 -14.589 -8.351 1.00 95.19 171 CYS A C 1
ATOM 1272 O O . CYS A 1 171 ? 18.322 -14.263 -7.286 1.00 95.19 171 CYS A O 1
ATOM 1274 N N . ASP A 1 172 ? 20.071 -15.057 -8.438 1.00 95.06 172 ASP A N 1
ATOM 1275 C CA . ASP A 1 172 ? 20.994 -15.113 -7.291 1.00 95.06 172 ASP A CA 1
ATOM 1276 C C . ASP A 1 172 ? 22.121 -14.062 -7.401 1.00 95.06 172 ASP A C 1
ATOM 1278 O O . ASP A 1 172 ? 22.909 -13.899 -6.477 1.00 95.06 172 ASP A O 1
ATOM 1282 N N . ASP A 1 173 ? 22.242 -13.400 -8.556 1.00 95.50 173 ASP A N 1
ATOM 1283 C CA . ASP A 1 173 ? 23.171 -12.307 -8.856 1.00 95.50 173 ASP A CA 1
ATOM 1284 C C . ASP A 1 173 ? 22.698 -11.553 -10.122 1.00 95.50 173 ASP A C 1
ATOM 1286 O O . ASP A 1 173 ? 21.653 -11.876 -10.689 1.00 95.50 173 ASP A O 1
ATOM 1290 N N . ASP A 1 174 ? 23.445 -10.542 -10.580 1.00 96.25 174 ASP A N 1
ATOM 1291 C CA . ASP A 1 174 ? 23.070 -9.708 -11.737 1.00 96.25 174 ASP A CA 1
ATOM 1292 C C . ASP A 1 174 ? 23.204 -10.412 -13.103 1.00 96.25 174 ASP A C 1
ATOM 1294 O O . ASP A 1 174 ? 22.623 -9.963 -14.095 1.00 96.25 174 ASP A O 1
ATOM 1298 N N . ALA A 1 175 ? 23.976 -11.501 -13.201 1.00 96.00 175 ALA A N 1
ATOM 1299 C CA . ALA A 1 175 ? 24.253 -12.171 -14.472 1.00 96.00 175 ALA A CA 1
ATOM 1300 C C . ALA A 1 175 ? 22.995 -12.679 -15.219 1.00 96.00 175 ALA A C 1
ATOM 1302 O O . ALA A 1 175 ? 22.930 -12.466 -16.435 1.00 96.00 175 ALA A O 1
ATOM 1303 N N . PRO A 1 176 ? 21.992 -13.316 -14.574 1.00 94.75 176 PRO A N 1
ATOM 1304 C CA . PRO A 1 176 ? 20.745 -13.725 -15.228 1.00 94.75 176 PRO A CA 1
ATOM 1305 C C . PRO A 1 176 ? 19.849 -12.558 -15.662 1.00 94.75 176 PRO A C 1
ATOM 1307 O O . PRO A 1 176 ? 18.957 -12.771 -16.476 1.00 94.75 176 PRO A O 1
ATOM 1310 N N . CYS A 1 177 ? 20.076 -11.335 -15.175 1.00 95.69 177 CYS A N 1
ATOM 1311 C CA . CYS A 1 177 ? 19.206 -10.197 -15.468 1.00 95.69 177 CYS A CA 1
ATOM 1312 C C . CYS A 1 177 ? 19.570 -9.445 -16.760 1.00 95.69 177 CYS A C 1
ATOM 1314 O O . CYS A 1 177 ? 19.004 -8.389 -17.019 1.00 95.69 177 CYS A O 1
ATOM 1316 N N . GLU A 1 178 ? 20.504 -9.952 -17.574 1.00 93.12 178 GLU A N 1
ATOM 1317 C CA . GLU A 1 178 ? 20.813 -9.459 -18.933 1.00 93.12 178 GLU A CA 1
ATOM 1318 C C . GLU A 1 178 ? 21.002 -7.926 -19.052 1.00 93.12 178 GLU A C 1
ATOM 1320 O O . GLU A 1 178 ? 20.568 -7.297 -20.017 1.00 93.12 178 GLU A O 1
ATOM 1325 N N . GLY A 1 179 ? 21.679 -7.307 -18.077 1.00 88.94 179 GLY A N 1
ATOM 1326 C CA . GLY A 1 179 ? 21.898 -5.851 -18.022 1.00 88.94 179 GLY A CA 1
ATOM 1327 C C . GLY A 1 179 ? 20.951 -5.098 -17.082 1.00 88.94 179 GLY A C 1
ATOM 1328 O O . GLY A 1 179 ? 21.033 -3.875 -16.988 1.00 88.94 179 GLY A O 1
ATOM 1329 N N . GLY A 1 180 ? 20.072 -5.822 -16.390 1.00 95.31 180 GLY A N 1
ATOM 1330 C CA . GLY A 1 180 ? 19.383 -5.370 -15.190 1.00 95.31 180 GLY A CA 1
ATOM 1331 C C . GLY A 1 180 ? 20.200 -5.589 -13.913 1.00 95.31 180 GLY A C 1
ATOM 1332 O O . GLY A 1 180 ? 21.406 -5.823 -13.950 1.00 95.31 180 GLY A O 1
ATOM 1333 N N . VAL A 1 181 ? 19.499 -5.518 -12.789 1.00 95.81 181 VAL A N 1
ATOM 1334 C CA . VAL A 1 181 ? 19.993 -5.692 -11.419 1.00 95.81 181 VAL A CA 1
ATOM 1335 C C . VAL A 1 181 ? 19.157 -6.765 -10.733 1.00 95.81 181 VAL A C 1
ATOM 1337 O O . VAL A 1 181 ? 17.933 -6.789 -10.889 1.00 95.81 181 VAL A O 1
ATOM 1340 N N . CYS A 1 182 ? 19.810 -7.620 -9.956 1.00 95.69 182 CYS A N 1
ATOM 1341 C CA . CYS A 1 182 ? 19.153 -8.573 -9.084 1.00 95.69 182 CYS A CA 1
ATOM 1342 C C . CYS A 1 182 ? 18.868 -7.969 -7.705 1.00 95.69 182 CYS A C 1
ATOM 1344 O O . CYS A 1 182 ? 19.734 -7.366 -7.073 1.00 95.69 182 CYS A O 1
ATOM 1346 N N . LEU A 1 183 ? 17.636 -8.127 -7.218 1.00 92.69 183 LEU A N 1
ATOM 1347 C CA . LEU A 1 183 ? 17.223 -7.666 -5.887 1.00 92.69 183 LEU A CA 1
ATOM 1348 C C . LEU A 1 183 ? 17.382 -8.738 -4.788 1.00 92.69 183 LEU A C 1
ATOM 1350 O O . LEU A 1 183 ? 16.610 -8.744 -3.837 1.00 92.69 183 LEU A O 1
ATOM 1354 N N . ASP A 1 184 ? 18.363 -9.634 -4.883 1.00 90.00 184 ASP A N 1
ATOM 1355 C CA . ASP A 1 184 ? 18.591 -10.735 -3.926 1.00 90.00 184 ASP A CA 1
ATOM 1356 C C . ASP A 1 184 ? 19.041 -10.264 -2.530 1.00 90.00 184 ASP A C 1
ATOM 1358 O O . ASP A 1 184 ? 18.675 -10.839 -1.504 1.00 90.00 184 ASP A O 1
ATOM 1362 N N . GLU A 1 185 ? 19.807 -9.174 -2.464 1.00 86.00 185 GLU A N 1
ATOM 1363 C CA . GLU A 1 185 ? 20.252 -8.577 -1.203 1.00 86.00 185 GLU A CA 1
ATOM 1364 C C . GLU A 1 185 ? 19.128 -7.840 -0.454 1.00 86.00 185 GLU A C 1
ATOM 1366 O O . GLU A 1 185 ? 19.343 -7.313 0.649 1.00 86.00 185 GLU A O 1
ATOM 1371 N N . ASN A 1 186 ? 17.950 -7.702 -1.066 1.00 82.31 186 ASN A N 1
ATOM 1372 C CA . ASN A 1 186 ? 16.801 -7.089 -0.428 1.00 82.31 186 ASN A CA 1
ATOM 1373 C C . ASN A 1 186 ? 16.007 -8.170 0.326 1.00 82.31 186 ASN A C 1
ATOM 1375 O O . ASN A 1 186 ? 15.503 -9.092 -0.309 1.00 82.31 186 ASN A O 1
ATOM 1379 N N . PRO A 1 187 ? 15.839 -8.070 1.661 1.00 81.44 187 PRO A N 1
ATOM 1380 C CA . PRO A 1 187 ? 15.146 -9.100 2.444 1.00 81.44 187 PRO A CA 1
ATOM 1381 C C . PRO A 1 187 ? 13.689 -9.338 2.018 1.00 81.44 187 PRO A C 1
ATOM 1383 O O . PRO A 1 187 ? 13.118 -10.363 2.397 1.00 81.44 187 PRO A O 1
ATOM 1386 N N . PHE A 1 188 ? 13.125 -8.393 1.262 1.00 81.75 188 PHE A N 1
ATOM 1387 C CA . PHE A 1 188 ? 11.782 -8.427 0.703 1.00 81.75 188 PHE A CA 1
ATOM 1388 C C . PHE A 1 188 ? 11.682 -9.247 -0.603 1.00 81.75 188 PHE A C 1
ATOM 1390 O O . PHE A 1 188 ? 10.683 -9.887 -0.894 1.00 81.75 188 PHE A O 1
ATOM 1397 N N . TRP A 1 189 ? 12.757 -9.330 -1.390 1.00 87.50 189 TRP A N 1
ATOM 1398 C CA . TRP A 1 189 ? 12.789 -10.120 -2.628 1.00 87.50 189 TRP A CA 1
ATOM 1399 C C . TRP A 1 189 ? 13.582 -11.405 -2.407 1.00 87.50 189 TRP A C 1
ATOM 1401 O O . TRP A 1 189 ? 14.666 -11.615 -2.952 1.00 87.50 189 TRP A O 1
ATOM 1411 N N . ARG A 1 190 ? 13.036 -12.280 -1.557 1.00 85.06 190 ARG A N 1
ATOM 1412 C CA . ARG A 1 190 ? 13.591 -13.627 -1.351 1.00 85.06 190 ARG A CA 1
ATOM 1413 C C . ARG A 1 190 ? 13.615 -14.359 -2.694 1.00 85.06 190 ARG A C 1
ATOM 1415 O O . ARG A 1 190 ? 12.680 -14.208 -3.463 1.00 85.06 190 ARG A O 1
ATOM 1422 N N . GLY A 1 191 ? 14.701 -15.080 -2.980 1.00 88.56 191 GLY A N 1
ATOM 1423 C CA . GLY A 1 191 ? 14.907 -15.725 -4.288 1.00 88.56 191 GLY A CA 1
ATOM 1424 C C . GLY A 1 191 ? 15.346 -14.777 -5.415 1.00 88.56 191 GLY A C 1
ATOM 1425 O O . GLY A 1 191 ? 15.517 -15.222 -6.551 1.00 88.56 191 GLY A O 1
ATOM 1426 N N . GLY A 1 192 ? 15.538 -13.492 -5.092 1.00 92.62 192 GLY A N 1
ATOM 1427 C CA . GLY A 1 192 ? 15.920 -12.434 -6.014 1.00 92.62 192 GLY A CA 1
ATOM 1428 C C . GLY A 1 192 ? 14.846 -12.091 -7.038 1.00 92.62 192 GLY A C 1
ATOM 1429 O O . GLY A 1 192 ? 13.838 -12.773 -7.217 1.00 92.62 192 GLY A O 1
ATOM 1430 N N . TYR A 1 193 ? 15.050 -10.958 -7.698 1.00 94.88 193 TYR A N 1
ATOM 1431 C CA . TYR A 1 193 ? 14.113 -10.416 -8.672 1.00 94.88 193 TYR A CA 1
ATOM 1432 C C . TYR A 1 193 ? 14.860 -9.528 -9.656 1.00 94.88 193 TYR A C 1
ATOM 1434 O O . TYR A 1 193 ? 15.471 -8.538 -9.249 1.00 94.88 193 TYR A O 1
ATOM 1442 N N . CYS A 1 194 ? 14.793 -9.849 -10.945 1.00 96.69 194 CYS A N 1
ATOM 1443 C CA . CYS A 1 194 ? 15.392 -9.020 -11.980 1.00 96.69 194 CYS A CA 1
ATOM 1444 C C . CYS A 1 194 ? 14.597 -7.723 -12.178 1.00 96.69 194 CYS A C 1
ATOM 1446 O O . CYS A 1 194 ? 13.414 -7.735 -12.534 1.00 96.69 194 CYS A O 1
ATOM 1448 N N . ALA A 1 195 ? 15.269 -6.593 -11.984 1.00 96.81 195 ALA A N 1
ATOM 1449 C CA . ALA A 1 195 ? 14.756 -5.244 -12.191 1.00 96.81 195 ALA A CA 1
ATOM 1450 C C . ALA A 1 195 ? 15.711 -4.426 -13.079 1.00 96.81 195 ALA A C 1
ATOM 1452 O O . ALA A 1 195 ? 16.799 -4.878 -13.430 1.00 96.81 195 ALA A O 1
ATOM 1453 N N . ILE A 1 196 ? 15.320 -3.205 -13.446 1.00 96.94 196 ILE A N 1
ATOM 1454 C CA . ILE A 1 196 ? 16.228 -2.218 -14.059 1.00 96.94 196 ILE A CA 1
ATOM 1455 C C . ILE A 1 196 ? 16.264 -0.987 -13.157 1.00 96.94 196 ILE A C 1
ATOM 1457 O O . ILE A 1 196 ? 15.210 -0.495 -12.762 1.00 96.94 196 ILE A O 1
ATOM 1461 N N . GLU A 1 197 ? 17.441 -0.448 -12.845 1.00 95.62 197 GLU A N 1
ATOM 1462 C CA . GLU A 1 197 ? 17.529 0.837 -12.141 1.00 95.62 197 GLU A CA 1
ATOM 1463 C C . GLU A 1 197 ? 16.943 1.963 -12.999 1.00 95.62 197 GLU A C 1
ATOM 1465 O O . GLU A 1 197 ? 17.287 2.105 -14.167 1.00 95.62 197 GLU A O 1
ATOM 1470 N N . ALA A 1 198 ? 16.055 2.785 -12.445 1.00 94.75 198 ALA A N 1
ATOM 1471 C CA . ALA A 1 198 ? 15.378 3.848 -13.186 1.00 94.75 198 ALA A CA 1
ATOM 1472 C C . ALA A 1 198 ? 16.173 5.166 -13.152 1.00 94.75 198 ALA A C 1
ATOM 1474 O O . ALA A 1 198 ? 15.674 6.188 -12.668 1.00 94.75 198 ALA A O 1
ATOM 1475 N N . THR A 1 199 ? 17.414 5.136 -13.650 1.00 93.06 199 THR A N 1
ATOM 1476 C CA . THR A 1 199 ? 18.230 6.344 -13.865 1.00 93.06 199 THR A CA 1
ATOM 1477 C C . THR A 1 199 ? 17.767 7.106 -15.118 1.00 93.06 199 THR A C 1
ATOM 1479 O O . THR A 1 199 ? 17.084 6.524 -15.965 1.00 93.06 199 THR A O 1
ATOM 1482 N N . PRO A 1 200 ? 18.122 8.397 -15.285 1.00 89.81 200 PRO A N 1
ATOM 1483 C CA . PRO A 1 200 ? 17.750 9.167 -16.477 1.00 89.81 200 PRO A CA 1
ATOM 1484 C C . PRO A 1 200 ? 18.220 8.551 -17.806 1.00 89.81 200 PRO A C 1
ATOM 1486 O O . PRO A 1 200 ? 17.576 8.741 -18.835 1.00 89.81 200 PRO A O 1
ATOM 1489 N N . GLU A 1 201 ? 19.334 7.818 -17.796 1.00 92.00 201 GLU A N 1
ATOM 1490 C CA . GLU A 1 201 ? 19.907 7.150 -18.970 1.00 92.00 201 GLU A CA 1
ATOM 1491 C C . GLU A 1 201 ? 19.425 5.703 -19.140 1.00 92.00 201 GLU A C 1
ATOM 1493 O O . GLU A 1 201 ? 19.714 5.076 -20.164 1.00 92.00 201 GLU A O 1
ATOM 1498 N N . ALA A 1 202 ? 18.728 5.153 -18.144 1.00 92.50 202 ALA A N 1
ATOM 1499 C CA . ALA A 1 202 ? 18.277 3.775 -18.171 1.00 92.50 202 ALA A CA 1
ATOM 1500 C C . ALA A 1 202 ? 17.148 3.565 -19.182 1.00 92.50 202 ALA A C 1
ATOM 1502 O O . ALA A 1 202 ? 16.305 4.428 -19.433 1.00 92.50 202 ALA A O 1
ATOM 1503 N N . CYS A 1 203 ? 17.105 2.360 -19.743 1.00 94.62 203 CYS A N 1
ATOM 1504 C CA . CYS A 1 203 ? 16.005 1.951 -20.598 1.00 94.62 203 CYS A CA 1
ATOM 1505 C C . CYS A 1 203 ? 14.723 1.781 -19.768 1.00 94.62 203 CYS A C 1
ATOM 1507 O O . CYS A 1 203 ? 14.745 1.123 -18.729 1.00 94.62 203 CYS A O 1
ATOM 1509 N N . ALA A 1 204 ? 13.609 2.349 -20.239 1.00 96.50 204 ALA A N 1
ATOM 1510 C CA . ALA A 1 204 ? 12.295 2.235 -19.614 1.00 96.50 204 ALA A CA 1
ATOM 1511 C C . ALA A 1 204 ? 11.484 1.097 -20.275 1.00 96.50 204 ALA A C 1
ATOM 1513 O O . ALA A 1 204 ? 10.967 1.283 -21.379 1.00 96.50 204 ALA A O 1
ATOM 1514 N N . PRO A 1 205 ? 11.363 -0.086 -19.649 1.00 96.31 205 PRO A N 1
ATOM 1515 C CA . PRO A 1 205 ? 10.776 -1.262 -20.285 1.00 96.31 205 PRO A CA 1
ATOM 1516 C C . PRO A 1 205 ? 9.257 -1.144 -20.455 1.00 96.31 205 PRO A C 1
ATOM 1518 O O . PRO A 1 205 ? 8.549 -0.796 -19.513 1.00 96.31 205 PRO A O 1
ATOM 1521 N N . GLU A 1 206 ? 8.738 -1.516 -21.630 1.00 95.88 206 GLU A N 1
ATOM 1522 C CA . GLU A 1 206 ? 7.296 -1.514 -21.948 1.00 95.88 206 GLU A CA 1
ATOM 1523 C C . GLU A 1 206 ? 6.463 -2.403 -21.008 1.00 95.88 206 GLU A C 1
ATOM 1525 O O . GLU A 1 206 ? 5.276 -2.170 -20.782 1.00 95.88 206 GLU A O 1
ATOM 1530 N N . THR A 1 207 ? 7.101 -3.409 -20.410 1.00 96.25 207 THR A N 1
ATOM 1531 C CA . THR A 1 207 ? 6.516 -4.322 -19.422 1.00 96.25 207 THR A CA 1
ATOM 1532 C C . THR A 1 207 ? 6.750 -3.877 -17.980 1.00 96.25 207 THR A C 1
ATOM 1534 O O . THR A 1 207 ? 6.491 -4.658 -17.064 1.00 96.25 207 THR A O 1
ATOM 1537 N N . GLY A 1 208 ? 7.265 -2.665 -17.753 1.00 96.88 208 GLY A N 1
ATOM 1538 C CA . GLY A 1 208 ? 7.643 -2.187 -16.430 1.00 96.88 208 GLY A CA 1
ATOM 1539 C C . GLY A 1 208 ? 6.920 -0.932 -15.956 1.00 96.88 208 GLY A C 1
ATOM 1540 O O . GLY A 1 208 ? 6.387 -0.135 -16.730 1.00 96.88 208 GLY A O 1
ATOM 1541 N N . VAL A 1 209 ? 6.930 -0.762 -14.638 1.00 96.50 209 VAL A N 1
ATOM 1542 C CA . VAL A 1 209 ? 6.455 0.420 -13.912 1.00 96.50 209 VAL A CA 1
ATOM 1543 C C . VAL A 1 209 ? 7.559 0.946 -13.004 1.00 96.50 209 VAL A C 1
ATOM 1545 O O . VAL A 1 209 ? 8.268 0.161 -12.374 1.00 96.50 209 VAL A O 1
ATOM 1548 N N . ARG A 1 210 ? 7.721 2.272 -12.946 1.00 95.31 210 ARG A N 1
ATOM 1549 C CA . ARG A 1 210 ? 8.776 2.915 -12.150 1.00 95.31 210 ARG A CA 1
ATOM 1550 C C . ARG A 1 210 ? 8.354 3.054 -10.691 1.00 95.31 210 ARG A C 1
ATOM 1552 O O . ARG A 1 210 ? 7.566 3.932 -10.369 1.00 95.31 210 ARG A O 1
ATOM 1559 N N . VAL A 1 211 ? 8.924 2.260 -9.798 1.00 93.06 211 VAL A N 1
ATOM 1560 C CA . VAL A 1 211 ? 8.638 2.285 -8.359 1.00 93.06 211 VAL A CA 1
ATOM 1561 C C . VAL A 1 211 ? 9.860 2.795 -7.601 1.00 93.06 211 VAL A C 1
ATOM 1563 O O . VAL A 1 211 ? 10.975 2.348 -7.846 1.00 93.06 211 VAL A O 1
ATOM 1566 N N . VAL A 1 212 ? 9.662 3.720 -6.660 1.00 90.31 212 VAL A N 1
ATOM 1567 C CA . VAL A 1 212 ? 10.723 4.168 -5.743 1.00 90.31 212 VAL A CA 1
ATOM 1568 C C . VAL A 1 212 ? 10.673 3.317 -4.487 1.00 90.31 212 VAL A C 1
ATOM 1570 O O . VAL A 1 212 ? 9.738 3.451 -3.701 1.00 90.31 212 VAL A O 1
ATOM 1573 N N . ILE A 1 213 ? 11.642 2.432 -4.288 1.00 85.81 213 ILE A N 1
ATOM 1574 C CA . ILE A 1 213 ? 11.756 1.626 -3.069 1.00 85.81 213 ILE A CA 1
ATOM 1575 C C . ILE A 1 213 ? 12.752 2.276 -2.109 1.00 85.81 213 ILE A C 1
ATOM 1577 O O . ILE A 1 213 ? 13.784 2.792 -2.528 1.00 85.81 213 ILE A O 1
ATOM 1581 N N . GLU A 1 214 ? 12.460 2.271 -0.812 1.00 79.06 214 GLU A N 1
ATOM 1582 C CA . GLU A 1 214 ? 13.414 2.760 0.186 1.00 79.06 214 GLU A CA 1
ATOM 1583 C C . GLU A 1 214 ? 14.393 1.644 0.549 1.00 79.06 214 GLU A C 1
ATOM 1585 O O . GLU A 1 214 ? 13.994 0.584 1.035 1.00 79.06 214 GLU A O 1
ATOM 1590 N N . ARG A 1 215 ? 15.691 1.886 0.361 1.00 69.25 215 ARG A N 1
ATOM 1591 C CA . ARG A 1 215 ? 16.755 0.969 0.770 1.00 69.25 215 ARG A CA 1
ATOM 1592 C C . ARG A 1 215 ? 17.701 1.693 1.719 1.00 69.25 215 ARG A C 1
ATOM 1594 O O . ARG A 1 215 ? 18.430 2.594 1.323 1.00 69.25 215 ARG A O 1
ATOM 1601 N N . ARG A 1 216 ? 17.699 1.293 2.998 1.00 67.62 216 ARG A N 1
ATOM 1602 C CA . ARG A 1 216 ? 18.555 1.879 4.057 1.00 67.62 216 ARG A CA 1
ATOM 1603 C C . ARG A 1 216 ? 18.427 3.411 4.173 1.00 67.62 216 ARG A C 1
ATOM 1605 O O . ARG A 1 216 ? 19.420 4.098 4.390 1.00 67.62 216 ARG A O 1
ATOM 1612 N N . GLY A 1 217 ? 17.211 3.935 4.010 1.00 72.25 217 GLY A N 1
ATOM 1613 C CA . GLY A 1 217 ? 16.937 5.375 4.064 1.00 72.25 217 GLY A CA 1
ATOM 1614 C C . GLY A 1 217 ? 17.299 6.149 2.792 1.00 72.25 217 GLY A C 1
ATOM 1615 O O . GLY A 1 217 ? 17.241 7.372 2.803 1.00 72.25 217 GLY A O 1
ATOM 1616 N N . VAL A 1 218 ? 17.671 5.463 1.705 1.00 77.44 218 VAL A N 1
ATOM 1617 C CA . VAL A 1 218 ? 17.874 6.069 0.383 1.00 77.44 218 VAL A CA 1
ATOM 1618 C C . VAL A 1 218 ? 16.822 5.515 -0.573 1.00 77.44 218 VAL A C 1
ATOM 1620 O O . VAL A 1 218 ? 16.709 4.299 -0.736 1.00 77.44 218 VAL A O 1
ATOM 1623 N N . GLY A 1 219 ? 16.038 6.395 -1.196 1.00 83.56 219 GLY A N 1
ATOM 1624 C CA . GLY A 1 219 ? 15.100 6.010 -2.248 1.00 83.56 219 GLY A CA 1
ATOM 1625 C C . GLY A 1 219 ? 15.850 5.574 -3.507 1.00 83.56 219 GLY A C 1
ATOM 1626 O O . GLY A 1 219 ? 16.636 6.340 -4.059 1.00 83.56 219 GLY A O 1
ATOM 1627 N N . GLN A 1 220 ? 15.611 4.350 -3.970 1.00 90.25 220 GLN A N 1
ATOM 1628 C CA . GLN A 1 220 ? 16.099 3.835 -5.246 1.00 90.25 220 GLN A CA 1
ATOM 1629 C C . GLN A 1 220 ? 14.905 3.650 -6.180 1.00 90.25 220 GLN A C 1
ATOM 1631 O O . GLN A 1 220 ? 13.972 2.904 -5.882 1.00 90.25 220 GLN A O 1
ATOM 1636 N N . ALA A 1 221 ? 14.923 4.341 -7.317 1.00 93.69 221 ALA A N 1
ATOM 1637 C CA . ALA A 1 221 ? 13.922 4.147 -8.354 1.00 93.69 221 ALA A CA 1
ATOM 1638 C C . ALA A 1 221 ? 14.281 2.915 -9.196 1.00 93.69 221 ALA A C 1
ATOM 1640 O O . ALA A 1 221 ? 15.401 2.803 -9.692 1.00 93.69 221 ALA A O 1
ATOM 1641 N N . LEU A 1 222 ? 13.323 2.013 -9.380 1.00 95.62 222 LEU A N 1
ATOM 1642 C CA . LEU A 1 222 ? 13.460 0.779 -10.146 1.00 95.62 222 LEU A CA 1
ATOM 1643 C C . LEU A 1 222 ? 12.304 0.640 -11.132 1.00 95.62 222 LEU A C 1
ATOM 1645 O O . LEU A 1 222 ? 11.176 1.033 -10.843 1.00 95.62 222 LEU A O 1
ATOM 1649 N N . TRP A 1 223 ? 12.559 0.014 -12.268 1.00 97.31 223 TRP A N 1
ATOM 1650 C CA . TRP A 1 223 ? 11.530 -0.556 -13.121 1.00 97.31 223 TRP A CA 1
ATOM 1651 C C . TRP A 1 223 ? 11.235 -1.977 -12.652 1.00 97.31 223 TRP A C 1
ATOM 1653 O O . TRP A 1 223 ? 12.079 -2.866 -12.772 1.00 97.31 223 TRP A O 1
ATOM 1663 N N . LEU A 1 224 ? 10.031 -2.177 -12.119 1.00 96.75 224 LEU A N 1
ATOM 1664 C CA . LEU A 1 224 ? 9.507 -3.482 -11.712 1.00 96.75 224 LEU A CA 1
ATOM 1665 C C . LEU A 1 224 ? 8.504 -3.987 -12.743 1.00 96.75 224 LEU A C 1
ATOM 1667 O O . LEU A 1 224 ? 7.942 -3.194 -13.500 1.00 96.75 224 LEU A O 1
ATOM 1671 N N . ARG A 1 225 ? 8.249 -5.298 -12.770 1.00 97.25 225 ARG A N 1
ATOM 1672 C CA . ARG A 1 225 ? 7.267 -5.908 -13.674 1.00 97.25 225 ARG A CA 1
ATOM 1673 C C . ARG A 1 225 ? 5.887 -5.294 -13.449 1.00 97.25 225 ARG A C 1
ATOM 1675 O O . ARG A 1 225 ? 5.384 -5.270 -12.327 1.00 97.25 225 ARG A O 1
ATOM 1682 N N . ALA A 1 226 ? 5.272 -4.814 -14.522 1.00 96.94 226 ALA A N 1
ATOM 1683 C CA . ALA A 1 226 ? 3.912 -4.303 -14.502 1.00 96.94 226 ALA A CA 1
ATOM 1684 C C . ALA A 1 226 ? 2.901 -5.447 -14.346 1.00 96.94 226 ALA A C 1
ATOM 1686 O O . ALA A 1 226 ? 3.096 -6.537 -14.882 1.00 96.94 226 ALA A O 1
ATOM 1687 N N . CYS A 1 227 ? 1.785 -5.169 -13.679 1.00 96.44 227 CYS A N 1
ATOM 1688 C CA . CYS A 1 227 ? 0.696 -6.124 -13.502 1.00 96.44 227 CYS A CA 1
ATOM 1689 C C . CYS A 1 227 ? -0.674 -5.442 -13.569 1.00 96.44 227 CYS A C 1
ATOM 1691 O O . CYS A 1 227 ? -0.795 -4.216 -13.457 1.00 96.44 227 CYS A O 1
ATOM 1693 N N . THR A 1 228 ? -1.702 -6.262 -13.772 1.00 93.56 228 THR A N 1
ATOM 1694 C CA . THR A 1 228 ? -3.121 -5.911 -13.613 1.00 93.56 228 THR A CA 1
ATOM 1695 C C . THR A 1 228 ? -3.795 -6.810 -12.575 1.00 93.56 228 THR A C 1
ATOM 1697 O O . THR A 1 228 ? -4.740 -6.388 -11.915 1.00 93.56 228 THR A O 1
ATOM 1700 N N . THR A 1 229 ? -3.322 -8.049 -12.442 1.00 92.69 229 THR A N 1
ATOM 1701 C CA . THR A 1 229 ? -3.805 -9.055 -11.492 1.00 92.69 229 THR A CA 1
ATOM 1702 C C . THR A 1 229 ? -2.632 -9.853 -10.930 1.00 92.69 229 THR A C 1
ATOM 1704 O O . THR A 1 229 ? -1.564 -9.879 -11.539 1.00 92.69 229 THR A O 1
ATOM 1707 N N . ASP A 1 230 ? -2.834 -10.564 -9.821 1.00 92.38 230 ASP A N 1
ATOM 1708 C CA . ASP A 1 230 ? -1.792 -11.413 -9.215 1.00 92.38 230 ASP A CA 1
ATOM 1709 C C . ASP A 1 230 ? -1.279 -12.498 -10.175 1.00 92.38 230 ASP A C 1
ATOM 1711 O O . ASP A 1 230 ? -0.119 -12.890 -10.121 1.00 92.38 230 ASP A O 1
ATOM 1715 N N . ALA A 1 231 ? -2.113 -12.938 -11.125 1.00 93.25 231 ALA A N 1
ATOM 1716 C CA . ALA A 1 231 ? -1.719 -13.904 -12.151 1.00 93.25 231 ALA A CA 1
ATOM 1717 C C . ALA A 1 231 ? -0.656 -13.364 -13.126 1.00 93.25 231 ALA A C 1
ATOM 1719 O O . ALA A 1 231 ? -0.007 -14.149 -13.819 1.00 93.25 231 ALA A O 1
ATOM 1720 N N . ASP A 1 232 ? -0.478 -12.042 -13.195 1.00 95.06 232 ASP A N 1
ATOM 1721 C CA . ASP A 1 232 ? 0.580 -11.424 -13.991 1.00 95.06 232 ASP A CA 1
ATOM 1722 C C . ASP A 1 232 ? 1.940 -11.489 -13.286 1.00 95.06 232 ASP A C 1
ATOM 1724 O O . ASP A 1 232 ? 2.955 -11.215 -13.933 1.00 95.06 232 ASP A O 1
ATOM 1728 N N . CYS A 1 233 ? 1.979 -11.835 -11.995 1.00 95.31 233 CYS A N 1
ATOM 1729 C CA . CYS A 1 233 ? 3.183 -11.814 -11.176 1.00 95.31 233 CYS A CA 1
ATOM 1730 C C . CYS A 1 233 ? 3.928 -13.154 -11.130 1.00 95.31 233 CYS A C 1
ATOM 1732 O O . CYS A 1 233 ? 3.347 -14.205 -11.411 1.00 95.31 233 CYS A O 1
ATOM 1734 N N . PRO A 1 234 ? 5.249 -13.129 -10.853 1.00 90.25 234 PRO A N 1
ATOM 1735 C CA . PRO A 1 234 ? 6.048 -14.344 -10.743 1.00 90.25 234 PRO A CA 1
ATOM 1736 C C . PRO A 1 234 ? 5.496 -15.268 -9.655 1.00 90.25 234 PRO A C 1
ATOM 1738 O O . PRO A 1 234 ? 5.102 -14.812 -8.589 1.00 90.25 234 PRO A O 1
ATOM 1741 N N . THR A 1 235 ? 5.490 -16.575 -9.916 1.00 83.00 235 THR A N 1
ATOM 1742 C CA . THR A 1 235 ? 4.978 -17.584 -8.972 1.00 83.00 235 THR A CA 1
ATOM 1743 C C . THR A 1 235 ? 6.074 -18.234 -8.127 1.00 83.00 235 THR A C 1
ATOM 1745 O O . THR A 1 235 ? 5.782 -19.135 -7.345 1.00 83.00 235 THR A O 1
ATOM 1748 N N . THR A 1 236 ? 7.341 -17.891 -8.370 1.00 73.31 236 THR A N 1
ATOM 1749 C CA . THR A 1 236 ? 8.506 -18.522 -7.727 1.00 73.31 236 THR A CA 1
ATOM 1750 C C . THR A 1 236 ? 8.648 -18.123 -6.262 1.00 73.31 236 THR A C 1
ATOM 1752 O O . THR A 1 236 ? 9.028 -18.967 -5.458 1.00 73.31 236 THR A O 1
ATOM 1755 N N . ASP A 1 237 ? 8.221 -16.907 -5.924 1.00 76.75 237 ASP A N 1
ATOM 1756 C CA . ASP A 1 237 ? 8.042 -16.389 -4.568 1.00 76.75 237 ASP A CA 1
ATOM 1757 C C . ASP A 1 237 ? 6.704 -15.647 -4.516 1.00 76.75 237 ASP A C 1
ATOM 1759 O O . ASP A 1 237 ? 6.277 -15.132 -5.556 1.00 76.75 237 ASP A O 1
ATOM 1763 N N . PRO A 1 238 ? 6.003 -15.616 -3.368 1.00 85.12 238 PRO A N 1
ATOM 1764 C CA . PRO A 1 238 ? 4.672 -15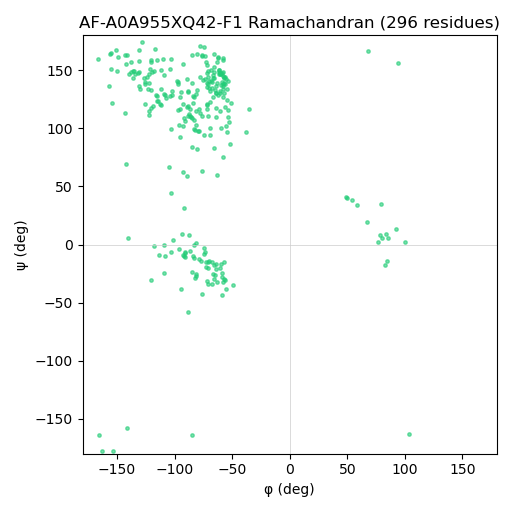.036 -3.305 1.00 85.12 238 PRO A CA 1
ATOM 1765 C C . PRO A 1 238 ? 4.772 -13.538 -3.612 1.00 85.12 238 PRO A C 1
ATOM 1767 O O . PRO A 1 238 ? 5.357 -12.766 -2.857 1.00 85.12 238 PRO A O 1
ATOM 1770 N N . HIS A 1 239 ? 4.267 -13.150 -4.778 1.00 91.06 239 HIS A N 1
ATOM 1771 C CA . HIS A 1 239 ? 4.146 -11.772 -5.223 1.00 91.06 239 HIS A CA 1
ATOM 1772 C C . HIS A 1 239 ? 2.679 -11.506 -5.518 1.00 91.06 239 HIS A C 1
ATOM 1774 O O . HIS A 1 239 ? 2.017 -12.312 -6.174 1.00 91.06 239 HIS A O 1
ATOM 1780 N N . PHE A 1 240 ? 2.216 -10.328 -5.128 1.00 92.50 240 PHE A N 1
ATOM 1781 C CA . PHE A 1 240 ? 0.895 -9.837 -5.479 1.00 92.50 240 PHE A CA 1
ATOM 1782 C C . PHE A 1 240 ? 1.017 -8.678 -6.463 1.00 92.50 240 PHE A C 1
ATOM 1784 O O . PHE A 1 240 ? 2.061 -8.023 -6.586 1.00 92.50 240 PHE A O 1
ATOM 1791 N N . CYS A 1 241 ? -0.067 -8.415 -7.180 1.00 95.31 241 CYS A N 1
ATOM 1792 C CA . CYS A 1 241 ? -0.184 -7.204 -7.959 1.00 95.31 241 CYS A CA 1
ATOM 1793 C C . CYS A 1 241 ? -0.683 -6.079 -7.064 1.00 95.31 241 CYS A C 1
ATOM 1795 O O . CYS A 1 241 ? -1.853 -6.057 -6.691 1.00 95.31 241 CYS A O 1
ATOM 1797 N N . ASP A 1 242 ? 0.180 -5.116 -6.750 1.00 95.38 242 ASP A N 1
ATOM 1798 C CA . ASP A 1 242 ? -0.239 -3.905 -6.054 1.00 95.38 242 ASP A CA 1
ATOM 1799 C C . ASP A 1 242 ? -1.078 -3.046 -7.019 1.00 95.38 242 ASP A C 1
ATOM 1801 O O . ASP A 1 242 ? -0.518 -2.510 -7.978 1.00 95.38 242 ASP A O 1
ATOM 1805 N N . PRO A 1 243 ? -2.401 -2.878 -6.822 1.00 94.50 243 PRO A N 1
ATOM 1806 C CA . PRO A 1 243 ? -3.244 -2.121 -7.744 1.00 94.50 243 PRO A CA 1
ATOM 1807 C C . PRO A 1 243 ? -2.985 -0.608 -7.713 1.00 94.50 243 PRO A C 1
ATOM 1809 O O . PRO A 1 243 ? -3.328 0.077 -8.680 1.00 94.50 243 PRO A O 1
ATOM 1812 N N . ALA A 1 244 ? -2.384 -0.072 -6.645 1.00 93.25 244 ALA A N 1
ATOM 1813 C CA . ALA A 1 244 ? -2.006 1.336 -6.579 1.00 93.25 244 ALA A CA 1
ATOM 1814 C C . ALA A 1 244 ? -0.751 1.600 -7.421 1.00 93.25 244 ALA A C 1
ATOM 1816 O O . ALA A 1 244 ? -0.706 2.552 -8.200 1.00 93.25 244 ALA A O 1
ATOM 1817 N N . LEU A 1 245 ? 0.240 0.709 -7.341 1.00 94.25 245 LEU A N 1
ATOM 1818 C CA . LEU A 1 245 ? 1.470 0.805 -8.133 1.00 94.25 245 LEU A CA 1
ATOM 1819 C C . LEU A 1 245 ? 1.341 0.201 -9.533 1.00 94.25 245 LEU A C 1
ATOM 1821 O O . LEU A 1 245 ? 2.088 0.565 -10.440 1.00 94.25 245 LEU A O 1
ATOM 1825 N N . GLY A 1 246 ? 0.402 -0.722 -9.746 1.00 95.25 246 GLY A N 1
ATOM 1826 C CA . GLY A 1 246 ? 0.336 -1.647 -10.884 1.00 95.25 246 GLY A CA 1
ATOM 1827 C C . GLY A 1 246 ? 1.651 -2.385 -11.131 1.00 95.25 246 GLY A C 1
ATOM 1828 O O . GLY A 1 246 ? 2.066 -2.488 -12.290 1.00 95.25 246 GLY A O 1
ATOM 1829 N N . ALA A 1 247 ? 2.311 -2.802 -10.049 1.00 95.94 247 ALA A N 1
ATOM 1830 C CA . ALA A 1 247 ? 3.611 -3.463 -10.021 1.00 95.94 247 ALA A CA 1
ATOM 1831 C C . ALA A 1 247 ? 3.504 -4.799 -9.280 1.00 95.94 247 ALA A C 1
ATOM 1833 O O . ALA A 1 247 ? 2.800 -4.883 -8.274 1.00 95.94 247 ALA A O 1
ATOM 1834 N N . CYS A 1 248 ? 4.239 -5.810 -9.736 1.00 95.75 248 CYS A N 1
ATOM 1835 C CA . CYS A 1 248 ? 4.425 -7.027 -8.955 1.00 95.75 248 CYS A CA 1
ATOM 1836 C C . CYS A 1 248 ? 5.340 -6.744 -7.775 1.00 95.75 248 CYS A C 1
ATOM 1838 O O . CYS A 1 248 ? 6.494 -6.351 -7.967 1.00 95.75 248 CYS A O 1
ATOM 1840 N N . TYR A 1 249 ? 4.815 -6.957 -6.576 1.00 92.19 249 TYR A N 1
ATOM 1841 C CA . TYR A 1 249 ? 5.487 -6.662 -5.322 1.00 92.19 249 TYR A CA 1
ATOM 1842 C C . TYR A 1 249 ? 5.488 -7.916 -4.442 1.00 92.19 249 TYR A C 1
ATOM 1844 O O . TYR A 1 249 ? 4.515 -8.671 -4.488 1.00 92.19 249 TYR A O 1
ATOM 1852 N N . PRO A 1 250 ? 6.558 -8.182 -3.679 1.00 89.75 250 PRO A N 1
ATOM 1853 C CA . PRO A 1 250 ? 6.599 -9.345 -2.806 1.00 89.75 250 PRO A CA 1
ATOM 1854 C C . PRO A 1 250 ? 5.518 -9.265 -1.721 1.00 89.75 250 PRO A C 1
ATOM 1856 O O . PRO A 1 250 ? 5.271 -8.212 -1.123 1.00 89.75 250 PRO A O 1
ATOM 1859 N N . GLU A 1 251 ? 4.877 -10.401 -1.459 1.00 84.19 251 GLU A N 1
ATOM 1860 C CA . GLU A 1 251 ? 4.054 -10.650 -0.275 1.00 84.19 251 GLU A CA 1
ATOM 1861 C C . GLU A 1 251 ? 4.979 -10.888 0.921 1.00 84.19 251 GLU A C 1
ATOM 1863 O O . GLU A 1 251 ? 5.047 -11.980 1.489 1.00 84.19 251 GLU A O 1
ATOM 1868 N N . ASP A 1 252 ? 5.771 -9.895 1.304 1.00 70.50 252 ASP A N 1
ATOM 1869 C CA . ASP A 1 252 ? 6.496 -10.035 2.555 1.00 70.50 252 ASP A CA 1
ATOM 1870 C C . ASP A 1 252 ? 5.524 -10.016 3.721 1.00 70.50 252 ASP A C 1
ATOM 1872 O O . ASP A 1 252 ? 4.558 -9.249 3.756 1.00 70.50 252 ASP A O 1
ATOM 1876 N N . GLY A 1 253 ? 5.781 -10.877 4.704 1.00 61.59 253 GLY A N 1
ATOM 1877 C CA . GLY A 1 253 ? 5.036 -10.859 5.953 1.00 61.59 253 GLY A CA 1
ATOM 1878 C C . GLY A 1 253 ? 5.038 -9.441 6.516 1.00 61.59 253 GLY A C 1
ATOM 1879 O O . GLY A 1 253 ? 6.106 -8.864 6.717 1.00 61.59 253 GLY A O 1
ATOM 1880 N N . TYR A 1 254 ? 3.846 -8.874 6.725 1.00 69.81 254 TYR A N 1
ATOM 1881 C CA . TYR A 1 254 ? 3.687 -7.492 7.179 1.00 69.81 254 TYR A CA 1
ATOM 1882 C C . TYR A 1 254 ? 4.500 -7.314 8.449 1.00 69.81 254 TYR A C 1
ATOM 1884 O O . TYR A 1 254 ? 4.170 -7.926 9.464 1.00 69.81 254 TYR A O 1
ATOM 1892 N N . GLU A 1 255 ? 5.523 -6.472 8.407 1.00 77.44 255 GLU A N 1
ATOM 1893 C CA . GLU A 1 255 ? 6.222 -6.073 9.613 1.00 77.44 255 GLU A CA 1
ATOM 1894 C C . GLU A 1 255 ? 5.511 -4.854 10.196 1.00 77.44 255 GLU A C 1
ATOM 1896 O O . GLU A 1 255 ? 5.522 -3.768 9.612 1.00 77.44 255 GLU A O 1
ATOM 1901 N N . LEU A 1 256 ? 4.857 -5.042 11.344 1.00 80.19 256 LEU A N 1
ATOM 1902 C CA . LEU A 1 256 ? 4.383 -3.916 12.140 1.00 80.19 256 LEU A CA 1
ATOM 1903 C C . LEU A 1 256 ? 5.569 -3.342 12.916 1.00 80.19 256 LEU A C 1
ATOM 1905 O O . LEU A 1 256 ? 5.932 -3.865 13.972 1.00 80.19 256 LEU A O 1
ATOM 1909 N N . ASP A 1 257 ? 6.155 -2.277 12.377 1.00 81.31 257 ASP A N 1
ATOM 1910 C CA . ASP A 1 257 ? 7.237 -1.543 13.022 1.00 81.31 257 ASP A CA 1
ATOM 1911 C C . ASP A 1 257 ? 6.654 -0.574 14.056 1.00 81.31 257 ASP A C 1
ATOM 1913 O O . ASP A 1 257 ? 5.916 0.350 13.706 1.00 81.31 257 ASP A O 1
ATOM 1917 N N . LEU A 1 258 ? 6.968 -0.820 15.330 1.00 81.31 258 LEU A N 1
ATOM 1918 C CA . LEU A 1 258 ? 6.511 -0.031 16.476 1.00 81.31 258 LEU A CA 1
ATOM 1919 C C . LEU A 1 258 ? 7.220 1.319 16.614 1.00 81.31 258 LEU A C 1
ATOM 1921 O O . LEU A 1 258 ? 6.806 2.104 17.448 1.00 81.31 258 LEU A O 1
ATOM 1925 N N . ASP A 1 259 ? 8.264 1.588 15.832 1.00 75.50 259 ASP A N 1
ATOM 1926 C CA . ASP A 1 259 ? 8.971 2.874 15.846 1.00 75.50 259 ASP A CA 1
ATOM 1927 C C . ASP A 1 259 ? 8.579 3.745 14.637 1.00 75.50 259 ASP A C 1
ATOM 1929 O O . ASP A 1 259 ? 8.982 4.906 14.511 1.00 75.50 259 ASP A O 1
ATOM 1933 N N . ARG A 1 260 ? 7.785 3.191 13.709 1.00 74.88 260 ARG A N 1
ATOM 1934 C CA . ARG A 1 260 ? 7.392 3.866 12.473 1.00 74.88 260 ARG A CA 1
ATOM 1935 C C . ARG A 1 260 ? 6.149 4.716 12.700 1.00 74.88 260 ARG A C 1
ATOM 1937 O O . ARG A 1 260 ? 5.037 4.197 12.805 1.00 74.88 260 ARG A O 1
ATOM 1944 N N . GLY A 1 261 ? 6.326 6.038 12.650 1.00 72.38 261 GLY A N 1
ATOM 1945 C CA . GLY A 1 261 ? 5.226 6.984 12.465 1.00 72.38 261 GLY A CA 1
ATOM 1946 C C . GLY A 1 261 ? 4.458 6.629 11.191 1.00 72.38 261 GLY A C 1
ATOM 1947 O O . GLY A 1 261 ? 4.941 6.836 10.082 1.00 72.38 261 GLY A O 1
ATOM 1948 N N . GLY A 1 262 ? 3.301 5.991 11.345 1.00 67.56 262 GLY A N 1
ATOM 1949 C CA . GLY A 1 262 ? 2.540 5.484 10.211 1.00 67.56 262 GLY A CA 1
ATOM 1950 C C . GLY A 1 262 ? 1.904 6.601 9.396 1.00 67.56 262 GLY A C 1
ATOM 1951 O O . GLY A 1 262 ? 1.394 7.550 9.999 1.00 67.56 262 GLY A O 1
ATOM 1952 N N . PRO A 1 263 ? 1.818 6.466 8.062 1.00 71.44 263 PRO A N 1
ATOM 1953 C CA . PRO A 1 263 ? 1.096 7.432 7.247 1.00 71.44 263 PRO A CA 1
ATOM 1954 C C . PRO A 1 263 ? -0.353 7.571 7.738 1.00 71.44 263 PRO A C 1
ATOM 1956 O O . PRO A 1 263 ? -1.014 6.601 8.122 1.00 71.44 263 PRO A O 1
ATOM 1959 N N . THR A 1 264 ? -0.843 8.804 7.789 1.00 71.44 264 THR A N 1
ATOM 1960 C CA . THR A 1 264 ? -2.260 9.145 8.024 1.00 71.44 264 THR A CA 1
ATOM 1961 C C . THR A 1 264 ? -2.921 9.700 6.762 1.00 71.44 264 THR A C 1
ATOM 1963 O O . THR A 1 264 ? -4.110 10.007 6.769 1.00 71.44 264 THR A O 1
ATOM 1966 N N . VAL A 1 265 ? -2.156 9.805 5.675 1.00 79.88 265 VAL A N 1
ATOM 1967 C CA . VAL A 1 265 ? -2.544 10.438 4.413 1.00 79.88 265 VAL A CA 1
ATOM 1968 C C . VAL A 1 265 ? -3.001 9.403 3.393 1.00 79.88 265 VAL A C 1
ATOM 1970 O O . VAL A 1 265 ? -2.387 8.347 3.279 1.00 79.88 265 VAL A O 1
ATOM 1973 N N . LEU A 1 266 ? -4.050 9.718 2.625 1.00 83.12 266 LEU A N 1
ATOM 1974 C CA . LEU A 1 266 ? -4.625 8.835 1.594 1.00 83.12 266 LEU A CA 1
ATOM 1975 C C . LEU A 1 266 ? -3.616 8.418 0.517 1.00 83.12 266 LEU A C 1
ATOM 1977 O O . LEU A 1 266 ? -3.720 7.327 -0.039 1.00 83.12 266 LEU A O 1
ATOM 1981 N N . CYS A 1 267 ? -2.676 9.301 0.217 1.00 84.12 267 CYS A N 1
ATOM 1982 C CA . CYS A 1 267 ? -1.559 9.085 -0.679 1.00 84.12 267 CYS A CA 1
ATOM 1983 C C . CYS A 1 267 ? -0.444 10.060 -0.293 1.00 84.12 267 CYS A C 1
ATOM 1985 O O . CYS A 1 267 ? -0.689 11.030 0.429 1.00 84.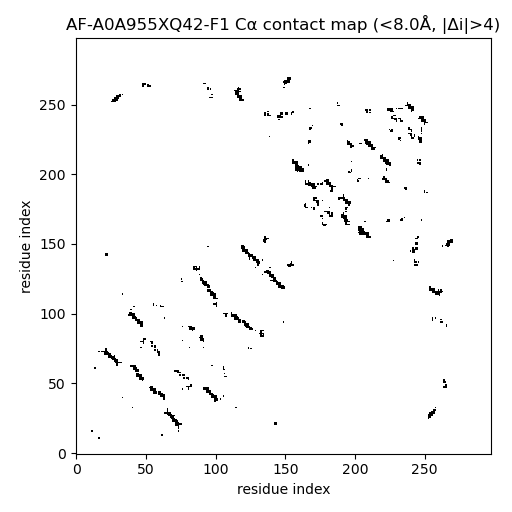12 267 CYS A O 1
ATOM 1987 N N . GLU A 1 268 ? 0.764 9.794 -0.765 1.00 81.69 268 GLU A N 1
ATOM 1988 C CA . GLU A 1 268 ? 1.886 10.716 -0.646 1.00 81.69 268 GLU A CA 1
ATOM 1989 C C . GLU A 1 268 ? 2.195 11.279 -2.030 1.00 81.69 268 GLU A C 1
ATOM 1991 O O . GLU A 1 268 ? 2.282 10.530 -3.016 1.00 81.69 268 GLU A O 1
ATOM 1996 N N . ASP A 1 269 ? 2.299 12.606 -2.120 1.00 75.69 269 ASP A N 1
ATOM 1997 C CA . ASP A 1 269 ? 2.890 13.217 -3.297 1.00 75.69 269 ASP A CA 1
ATOM 1998 C C . ASP A 1 269 ? 4.312 12.685 -3.345 1.00 75.69 269 ASP A C 1
ATOM 2000 O O . ASP A 1 269 ? 5.103 12.931 -2.439 1.00 75.69 269 ASP A O 1
ATOM 2004 N N . SER A 1 270 ? 4.624 11.903 -4.379 1.00 62.56 270 SER A N 1
ATOM 2005 C CA . SER A 1 270 ? 6.011 11.630 -4.695 1.00 62.56 270 SER A CA 1
ATOM 2006 C C . SER A 1 270 ? 6.611 12.998 -4.959 1.00 62.56 270 SER A C 1
ATOM 2008 O O . SER A 1 270 ? 6.349 13.572 -6.021 1.00 62.56 270 SER A O 1
ATOM 2010 N N . GLU A 1 271 ? 7.321 13.549 -3.975 1.00 57.34 271 GLU A N 1
ATOM 2011 C CA . GLU A 1 271 ? 8.269 14.616 -4.209 1.00 57.34 271 GLU A CA 1
ATOM 2012 C C . GLU A 1 271 ? 9.175 14.037 -5.286 1.00 57.34 271 GLU A C 1
ATOM 2014 O O . GLU A 1 271 ? 10.023 13.176 -5.047 1.00 57.34 271 GLU A O 1
ATOM 2019 N N . ASP A 1 272 ? 8.868 14.390 -6.533 1.00 51.34 272 ASP A N 1
ATOM 2020 C CA . ASP A 1 272 ? 9.782 14.245 -7.635 1.00 51.34 272 ASP A CA 1
ATOM 2021 C C . ASP A 1 272 ? 10.858 15.242 -7.235 1.00 51.34 272 ASP A C 1
ATOM 2023 O O . ASP A 1 272 ? 10.806 16.424 -7.582 1.00 51.34 272 ASP A O 1
ATOM 2027 N N . ASP A 1 273 ? 11.768 14.781 -6.371 1.00 48.41 273 ASP A N 1
ATOM 2028 C CA . ASP A 1 273 ? 13.092 15.322 -6.199 1.00 48.41 273 ASP A CA 1
ATOM 2029 C C . ASP A 1 273 ? 13.701 15.194 -7.589 1.00 48.41 273 ASP A C 1
ATOM 2031 O O . ASP A 1 273 ? 14.522 14.324 -7.883 1.00 48.41 273 ASP A O 1
ATOM 2035 N N . GLY A 1 274 ? 13.270 16.088 -8.477 1.00 46.03 274 GLY A N 1
ATOM 2036 C CA . GLY A 1 274 ? 13.968 16.539 -9.647 1.00 46.03 274 GLY A CA 1
ATOM 2037 C C . GLY A 1 274 ? 15.223 17.224 -9.151 1.00 46.03 274 GLY A C 1
ATOM 2038 O O . GLY A 1 274 ? 15.436 18.405 -9.410 1.00 46.03 274 GLY A O 1
ATOM 2039 N N . GLY A 1 275 ? 16.055 16.470 -8.428 1.00 42.34 275 GLY A N 1
ATOM 2040 C CA . GLY A 1 275 ? 17.476 16.629 -8.413 1.00 42.34 275 GLY A CA 1
ATOM 2041 C C . GLY A 1 275 ? 17.883 16.619 -9.870 1.00 42.34 275 GLY A C 1
ATOM 2042 O O . GLY A 1 275 ? 18.214 15.585 -10.443 1.00 42.34 275 GLY A O 1
ATOM 2043 N N . GLU A 1 276 ? 17.830 17.808 -10.469 1.00 36.94 276 GLU A N 1
ATOM 2044 C CA . GLU A 1 276 ? 18.780 18.214 -11.473 1.00 36.94 276 GLU A CA 1
ATOM 2045 C C . GLU A 1 276 ? 20.112 17.593 -11.046 1.00 36.94 276 GLU A C 1
ATOM 2047 O O . GLU A 1 276 ? 20.590 17.882 -9.939 1.00 36.94 276 GLU A O 1
ATOM 2052 N N . PRO A 1 277 ? 20.693 16.685 -11.847 1.00 42.69 277 PRO A N 1
ATOM 2053 C CA . PRO A 1 277 ? 22.005 16.156 -11.537 1.00 42.69 277 PRO A CA 1
ATOM 2054 C C . PRO A 1 277 ? 22.924 17.364 -11.415 1.00 42.69 277 PRO A C 1
ATOM 2056 O O . PRO A 1 277 ? 23.032 18.140 -12.362 1.00 42.69 277 PRO A O 1
ATOM 2059 N N . GLY A 1 278 ? 23.506 17.553 -10.227 1.00 44.81 278 GLY A N 1
ATOM 2060 C CA . GLY A 1 278 ? 24.281 18.728 -9.844 1.00 44.81 278 GLY A CA 1
ATOM 2061 C C . GLY A 1 278 ? 25.149 19.263 -10.981 1.00 44.81 278 GLY A C 1
ATOM 2062 O O . GLY A 1 278 ? 26.263 18.799 -11.217 1.00 44.81 278 GLY A O 1
ATOM 2063 N N . GLY A 1 279 ? 24.622 20.275 -11.666 1.00 37.75 279 GLY A N 1
ATOM 2064 C CA . GLY A 1 279 ? 25.235 20.954 -12.794 1.00 37.75 279 GLY A CA 1
ATOM 2065 C C . GLY A 1 279 ? 26.023 22.180 -12.349 1.00 37.75 279 GLY A C 1
ATOM 2066 O O . GLY A 1 279 ? 25.729 23.289 -12.771 1.00 37.75 279 GLY A O 1
ATOM 2067 N N . GLY A 1 280 ? 27.059 21.975 -11.534 1.00 37.50 280 GLY A N 1
ATOM 2068 C CA . GLY A 1 280 ? 28.232 22.855 -11.503 1.00 37.50 280 GLY A CA 1
ATOM 2069 C C . GLY A 1 280 ? 28.275 24.010 -10.477 1.00 37.50 280 GLY A C 1
ATOM 2070 O O . GLY A 1 280 ? 27.256 24.486 -9.983 1.00 37.50 280 GLY A O 1
ATOM 2071 N N . PRO A 1 281 ? 29.496 24.473 -10.132 1.00 51.03 281 PRO A N 1
ATOM 2072 C CA . PRO A 1 281 ? 29.756 25.346 -8.995 1.00 51.03 281 PRO A CA 1
ATOM 2073 C C . PRO A 1 281 ? 29.584 26.830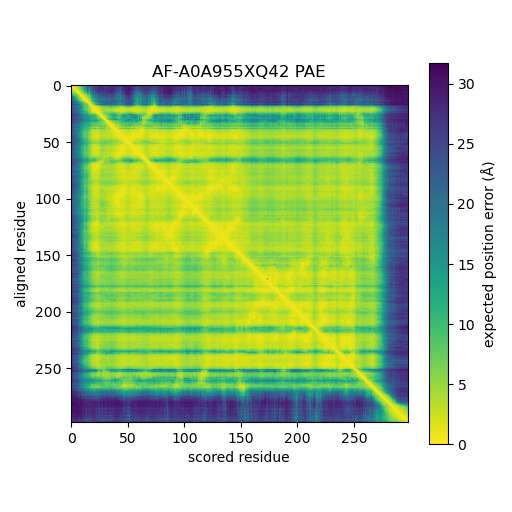 -9.356 1.00 51.03 281 PRO A C 1
ATOM 2075 O O . PRO A 1 281 ? 30.368 27.392 -10.117 1.00 51.03 281 PRO A O 1
ATOM 2078 N N . GLY A 1 282 ? 28.620 27.503 -8.732 1.00 41.94 282 GLY A N 1
ATOM 2079 C CA . GLY A 1 282 ? 28.699 28.940 -8.453 1.00 41.94 282 GLY A CA 1
ATOM 2080 C C . GLY A 1 282 ? 29.034 29.094 -6.968 1.00 41.94 282 GLY A C 1
ATOM 2081 O O . GLY A 1 282 ? 28.184 28.884 -6.120 1.00 41.94 282 GLY A O 1
ATOM 2082 N N . GLY A 1 283 ? 30.275 29.336 -6.555 1.00 47.94 283 GLY A N 1
ATOM 2083 C CA . GLY A 1 283 ? 31.019 30.529 -6.939 1.00 47.94 283 GLY A CA 1
ATOM 2084 C C . GLY A 1 283 ? 30.596 31.752 -6.117 1.00 47.94 283 GLY A C 1
ATOM 2085 O O . GLY A 1 283 ? 30.571 32.856 -6.650 1.00 47.94 283 GLY A O 1
ATOM 2086 N N . GLY A 1 284 ? 30.246 31.584 -4.836 1.00 55.72 284 GLY A N 1
ATOM 2087 C CA . GLY A 1 284 ? 30.256 32.712 -3.905 1.00 55.72 284 GLY A CA 1
ATOM 2088 C C . GLY A 1 284 ? 31.683 33.273 -3.811 1.00 55.72 284 GLY A C 1
ATOM 2089 O O . GLY A 1 284 ? 32.622 32.479 -3.691 1.00 55.72 284 GLY A O 1
ATOM 2090 N N . PRO A 1 285 ? 31.890 34.600 -3.917 1.00 65.88 285 PRO A N 1
ATOM 2091 C CA . PRO A 1 285 ? 33.224 35.180 -3.833 1.00 65.88 285 PRO A CA 1
ATOM 2092 C C . PRO A 1 285 ? 33.883 34.781 -2.502 1.00 65.88 285 PRO A C 1
ATOM 2094 O O . PRO A 1 285 ? 33.203 34.772 -1.471 1.00 65.88 285 PRO A O 1
ATOM 2097 N N . PRO A 1 286 ? 35.188 34.446 -2.498 1.00 69.62 286 PRO A N 1
ATOM 2098 C CA . PRO A 1 286 ? 35.896 34.162 -1.260 1.00 69.62 286 PRO A CA 1
ATOM 2099 C C . PRO A 1 286 ? 35.776 35.367 -0.314 1.00 69.62 286 PRO A C 1
ATOM 2101 O O . PRO A 1 286 ? 35.768 36.511 -0.786 1.00 69.62 286 PRO A O 1
ATOM 2104 N N . PRO A 1 287 ? 35.675 35.139 1.008 1.00 77.44 287 PRO A N 1
ATOM 2105 C CA . PRO A 1 287 ? 35.634 36.230 1.971 1.00 77.44 287 PRO A CA 1
ATOM 2106 C C . PRO A 1 287 ? 36.850 37.150 1.762 1.00 77.44 287 PRO A C 1
ATOM 2108 O O . PRO A 1 287 ? 37.944 36.656 1.462 1.00 77.44 287 PRO A O 1
ATOM 2111 N N . PRO A 1 288 ? 36.681 38.480 1.883 1.00 82.44 288 PRO A N 1
ATOM 2112 C CA . PRO A 1 288 ? 37.783 39.414 1.701 1.00 82.44 288 PRO A CA 1
ATOM 2113 C C . PRO A 1 288 ? 38.922 39.085 2.681 1.00 82.44 288 PRO A C 1
ATOM 2115 O O . PRO A 1 288 ? 38.650 38.690 3.820 1.00 82.44 288 PRO A O 1
ATOM 2118 N N . PRO A 1 289 ? 40.194 39.235 2.266 1.00 84.25 289 PRO A N 1
ATOM 2119 C CA . PRO A 1 289 ? 41.323 38.998 3.154 1.00 84.25 289 PRO A CA 1
ATOM 2120 C C . PRO A 1 289 ? 41.244 39.928 4.376 1.00 84.25 289 PRO A C 1
ATOM 2122 O O . PRO A 1 289 ? 40.759 41.059 4.253 1.00 84.25 289 PRO A O 1
ATOM 2125 N N . PRO A 1 290 ? 41.717 39.483 5.555 1.00 85.69 290 PRO A N 1
ATOM 2126 C CA . PRO A 1 290 ? 41.736 40.326 6.743 1.00 85.69 290 PRO A CA 1
ATOM 2127 C C . PRO A 1 290 ? 42.559 41.600 6.480 1.00 85.69 290 PRO A C 1
ATOM 2129 O O . PRO A 1 290 ? 43.550 41.547 5.742 1.00 85.69 290 PRO A O 1
ATOM 2132 N N . PRO A 1 291 ? 42.168 42.751 7.059 1.00 87.75 291 PRO A N 1
ATOM 2133 C CA . PRO A 1 291 ? 42.906 43.993 6.882 1.00 87.75 291 PRO A CA 1
ATOM 2134 C C . PRO A 1 291 ? 44.349 43.845 7.397 1.00 87.75 291 PRO A C 1
ATOM 2136 O O . PRO A 1 291 ? 44.584 43.114 8.365 1.00 87.75 291 PRO A O 1
ATOM 2139 N N . PRO A 1 292 ? 45.326 44.528 6.770 1.00 86.62 292 PRO A N 1
ATOM 2140 C CA . PRO A 1 292 ? 46.708 44.492 7.227 1.00 86.62 292 PRO A CA 1
ATOM 2141 C C . PRO A 1 292 ? 46.822 45.047 8.657 1.00 86.62 292 PRO A C 1
ATOM 2143 O O . PRO A 1 292 ? 46.053 45.940 9.030 1.00 86.62 292 PRO A O 1
ATOM 2146 N N . PRO A 1 293 ? 47.772 44.543 9.465 1.00 85.75 293 PRO A N 1
ATOM 2147 C CA . PRO A 1 293 ? 47.992 45.062 10.807 1.00 85.75 293 PRO A CA 1
ATOM 2148 C C . PRO A 1 293 ? 48.386 46.548 10.749 1.00 85.75 293 PRO A C 1
ATOM 2150 O O . PRO A 1 293 ? 49.042 46.971 9.791 1.00 85.75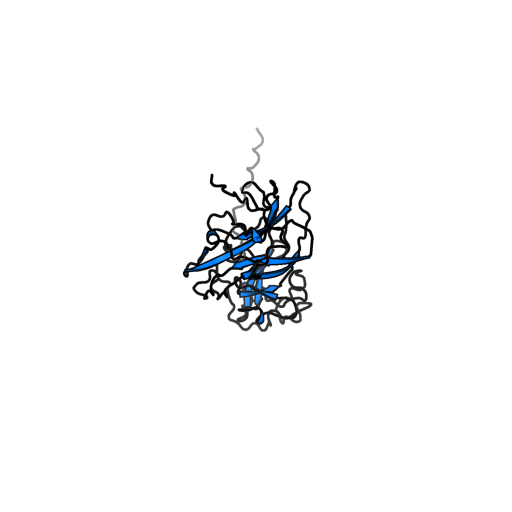 293 PRO A O 1
ATOM 2153 N N . PRO A 1 294 ? 47.990 47.350 11.754 1.00 86.19 294 PRO A N 1
ATOM 2154 C CA . PRO A 1 294 ? 48.322 48.767 11.789 1.00 86.19 294 PRO A CA 1
ATOM 2155 C C . PRO A 1 294 ? 49.846 48.968 11.819 1.00 86.19 294 PRO A C 1
ATOM 2157 O O . PRO A 1 294 ? 50.561 48.139 12.394 1.00 86.19 294 PRO A O 1
ATOM 2160 N N . PRO A 1 295 ? 50.357 50.055 11.211 1.00 80.81 295 PRO A N 1
ATOM 2161 C CA . PRO A 1 295 ? 51.776 50.371 11.280 1.00 80.81 295 PRO A CA 1
ATOM 2162 C C . PRO A 1 295 ? 52.199 50.607 12.739 1.00 80.81 295 PRO A C 1
ATOM 2164 O O . PRO A 1 295 ? 51.377 51.041 13.556 1.00 80.81 295 PRO A O 1
ATOM 2167 N N . PRO A 1 296 ? 53.464 50.311 13.087 1.00 75.00 296 PRO A N 1
ATOM 2168 C CA . PRO A 1 296 ? 53.968 50.577 14.424 1.00 75.00 296 PRO A CA 1
ATOM 2169 C C . PRO A 1 296 ? 53.918 52.085 14.722 1.00 75.00 296 PRO A C 1
ATOM 2171 O O . PRO A 1 296 ? 54.080 52.887 13.800 1.00 75.00 296 PRO A O 1
ATOM 2174 N N . PRO A 1 2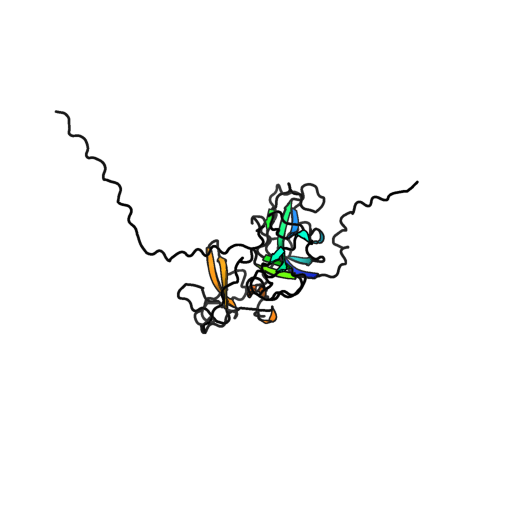97 ? 53.671 52.471 15.985 1.00 79.38 297 PRO A N 1
ATOM 2175 C CA . PRO A 1 297 ? 53.641 53.874 16.380 1.00 79.38 297 PRO A CA 1
ATOM 2176 C C . PRO A 1 297 ? 55.033 54.505 16.243 1.00 79.38 297 PRO A C 1
ATOM 2178 O O . PRO A 1 297 ? 56.031 53.840 16.534 1.00 79.38 297 PRO A O 1
ATOM 2181 N N . ASP A 1 298 ? 55.066 55.771 15.818 1.00 73.94 298 ASP A N 1
ATOM 2182 C CA . ASP A 1 298 ? 56.269 56.619 15.833 1.00 73.94 298 ASP A CA 1
ATOM 2183 C C . ASP A 1 298 ? 56.765 56.900 17.264 1.00 73.94 298 ASP A C 1
ATOM 2185 O O . ASP A 1 298 ? 55.915 57.092 18.171 1.00 73.94 298 ASP A O 1
#

Secondary structure (DSSP, 8-state):
-------------GGG--PPPSEEEEEEE--SPPPTT--SEEEEEEE--TTS-PEE-GGG-EE--SSEEEEEE-SPPPGGG-EE-TTS-EEEEEEEEEEE-SSSSSS--TTSPEEEEEEEEEEEESSPBPTTTSTTSS-B-SEEEEEESSPBSSPPPB--B--S--TT---SSSGGGTTSEE-TTSTTSTT--EEEE--TTS--BTTEEEEEEEETTEEEEEEEEB-SSGGGS-SSS-EEEETTTTEEEE----BEETT-----SS-B---------------PPPPPPPPPPPPPP-

Mean predicted aligned error: 9.55 Å